Protein AF-L1JIA4-F1 (afdb_monomer_lite)

pLDDT: mean 87.24, std 15.82, range [36.22, 98.5]

Sequence (247 aa):
MNEQKKFRRILQHGKEDEDVPAESPKVKWHAVIDFVCFRRKGIEDILSASGCIKHYVFISSDSVFMACERSKIESYQSKSGLEEDHALPINNKKSKREAKERNYYQYEYGGGKLDCELCLQENSDRFDRYTILRLPDVIGPFDNLGSFMNLQKAILANETIGTRAVPDPTIPEYVNMVAEAVGVGCKQDPELETELVSVDFGPISNEKAKKILQWQPTPLQEAICSTVNWYKDEENVQYTSHLVDSR

Secondary structure (DSSP, 8-state):
--HHHHHHHHHT--S-------PPPS--BS-EEESS--SHHHHHHHHHTGGGBS-EEEEEEGGGGGGB-HHHHHHH--TT-B-GGG-PBP-SHHHHHHHHHH-HHHHHHHHHHHHHHHHHHHTGGGSS-EEEEEE----STT-SS-HHHHHHHHHHTTPEEEEE-SS-TTHHHHHHHHHHHHTS--EEEEEEE-SS-S-SS-PBP-HHHHHHH---PPPHHHHHHHHHHHTTSHHHHHHHHHHHHT-

Organism: Guillardia theta (strain CCMP2712) (NCBI:txid905079)

Radius of gyration: 21.71 Å; chains: 1; bounding box: 48×53×58 Å

Structure (mmCIF, N/CA/C/O backbone):
data_AF-L1JIA4-F1
#
_entry.id   AF-L1JIA4-F1
#
loop_
_atom_site.group_PDB
_atom_site.id
_atom_site.type_symbol
_atom_site.label_atom_id
_atom_site.label_alt_id
_atom_site.label_comp_id
_atom_site.label_asym_id
_atom_site.label_entity_id
_atom_site.label_seq_id
_atom_site.pdbx_PDB_ins_code
_atom_site.Cartn_x
_atom_site.Cartn_y
_atom_site.Cartn_z
_atom_site.occupancy
_atom_site.B_iso_or_equiv
_atom_site.auth_seq_id
_atom_site.auth_comp_id
_atom_site.auth_asym_id
_atom_site.auth_atom_id
_atom_site.pdbx_PDB_model_num
ATOM 1 N N . MET A 1 1 ? -6.171 -33.132 -15.485 1.00 44.91 1 MET A N 1
ATOM 2 C CA . MET A 1 1 ? -4.927 -33.942 -15.567 1.00 44.91 1 MET A CA 1
ATOM 3 C C . MET A 1 1 ? -4.045 -33.653 -16.800 1.00 44.91 1 MET A C 1
ATOM 5 O O . MET A 1 1 ? -2.916 -34.128 -16.829 1.00 44.91 1 MET A O 1
ATOM 9 N N . ASN A 1 2 ? -4.493 -32.868 -17.798 1.00 47.88 2 ASN A N 1
ATOM 10 C CA . ASN A 1 2 ? -3.737 -32.640 -19.048 1.00 47.88 2 ASN A CA 1
ATOM 11 C C . ASN A 1 2 ? -2.956 -31.302 -19.100 1.00 47.88 2 ASN A C 1
ATOM 13 O O . ASN A 1 2 ? -1.960 -31.197 -19.807 1.00 47.88 2 ASN A O 1
ATOM 17 N N . GLU A 1 3 ? -3.339 -30.302 -18.299 1.00 40.09 3 GLU A N 1
ATOM 18 C CA . GLU A 1 3 ? -2.669 -28.985 -18.258 1.00 40.09 3 GLU A CA 1
ATOM 19 C C . GLU A 1 3 ? -1.365 -28.987 -17.438 1.00 40.09 3 GLU A C 1
ATOM 21 O O . GLU A 1 3 ? -0.350 -28.442 -17.868 1.00 40.09 3 GLU A O 1
ATOM 26 N N . GLN A 1 4 ? -1.331 -29.708 -16.312 1.00 40.53 4 GLN A N 1
ATOM 27 C CA . GLN A 1 4 ? -0.131 -29.830 -15.465 1.00 40.53 4 GLN A CA 1
ATOM 28 C C . GLN A 1 4 ? 1.050 -30.517 -16.177 1.00 40.53 4 GLN A C 1
ATOM 30 O O . GLN A 1 4 ? 2.211 -30.212 -15.899 1.00 40.53 4 GLN A O 1
ATOM 35 N N . LYS A 1 5 ? 0.780 -31.411 -17.141 1.00 41.50 5 LYS A N 1
ATOM 36 C CA . LYS A 1 5 ? 1.826 -32.013 -17.989 1.00 41.50 5 LYS A CA 1
ATOM 37 C C . LYS A 1 5 ? 2.406 -31.016 -18.996 1.00 41.50 5 LYS A C 1
ATOM 39 O O . LYS A 1 5 ? 3.580 -31.125 -19.339 1.00 41.50 5 LYS A O 1
ATOM 44 N N . LYS A 1 6 ? 1.615 -30.034 -19.439 1.00 40.94 6 LYS A N 1
ATOM 45 C CA . LYS A 1 6 ? 2.052 -28.990 -20.375 1.00 40.94 6 LYS A CA 1
ATOM 46 C C . LYS A 1 6 ? 2.984 -27.988 -19.685 1.00 40.94 6 LYS A C 1
ATOM 48 O O . LYS A 1 6 ? 4.010 -27.634 -20.254 1.00 40.94 6 LYS A O 1
ATOM 53 N N . PHE A 1 7 ? 2.698 -27.647 -18.425 1.00 38.78 7 PHE A N 1
ATOM 54 C CA . PHE A 1 7 ? 3.545 -26.767 -17.609 1.00 38.78 7 PHE A CA 1
ATOM 55 C C . PHE A 1 7 ? 4.895 -27.406 -17.235 1.00 38.78 7 PHE A C 1
ATOM 57 O O . PHE A 1 7 ? 5.935 -26.760 -17.333 1.00 38.78 7 PHE A O 1
ATOM 64 N N . ARG A 1 8 ? 4.918 -28.710 -16.904 1.00 37.91 8 ARG A N 1
ATOM 65 C CA . ARG A 1 8 ? 6.177 -29.437 -16.632 1.00 37.91 8 ARG A CA 1
ATOM 66 C C . ARG A 1 8 ? 7.119 -29.514 -17.834 1.00 37.91 8 ARG A C 1
ATOM 68 O O . ARG A 1 8 ? 8.326 -29.586 -17.641 1.00 37.91 8 ARG A O 1
ATOM 75 N N . ARG A 1 9 ? 6.590 -29.475 -19.060 1.00 36.22 9 ARG A N 1
ATOM 76 C CA . ARG A 1 9 ? 7.405 -29.577 -20.277 1.00 36.22 9 ARG A CA 1
ATOM 77 C C . ARG A 1 9 ? 8.200 -28.300 -20.570 1.00 36.22 9 ARG A C 1
ATOM 79 O O . ARG A 1 9 ? 9.281 -28.397 -21.131 1.00 36.22 9 ARG A O 1
ATOM 86 N N . ILE A 1 10 ? 7.708 -27.137 -20.134 1.00 47.38 10 ILE A N 1
ATOM 87 C CA . ILE A 1 10 ? 8.397 -25.845 -20.303 1.00 47.38 10 ILE A CA 1
ATOM 88 C C . ILE A 1 10 ? 9.602 -25.733 -19.352 1.00 47.38 10 ILE A C 1
ATOM 90 O O . ILE A 1 10 ? 10.623 -25.168 -19.720 1.00 47.38 10 ILE A O 1
ATOM 94 N N . LEU A 1 11 ? 9.530 -26.345 -18.165 1.00 40.12 11 LEU A N 1
ATOM 95 C CA . LEU A 1 11 ? 10.602 -26.294 -17.160 1.00 40.12 11 LEU A CA 1
ATOM 96 C C . LEU A 1 11 ? 11.692 -27.371 -17.341 1.00 40.12 11 LEU A C 1
ATOM 98 O O . LEU A 1 11 ? 12.714 -27.319 -16.666 1.00 40.12 11 LEU A O 1
ATOM 102 N N . GLN A 1 12 ? 11.496 -28.356 -18.226 1.00 39.31 12 GLN A N 1
ATOM 103 C CA . GLN A 1 12 ? 12.393 -29.516 -18.375 1.00 39.31 12 GLN A CA 1
ATOM 104 C C . GLN A 1 12 ? 13.326 -29.471 -19.600 1.00 39.31 12 GLN A C 1
ATOM 106 O O . GLN A 1 12 ? 14.048 -30.436 -19.823 1.00 39.31 12 GLN A O 1
ATOM 111 N N . HIS A 1 13 ? 13.341 -28.400 -20.400 1.00 43.44 13 HIS A N 1
ATOM 112 C CA . HIS A 1 13 ? 14.248 -28.269 -21.562 1.00 43.44 13 HIS A CA 1
ATOM 113 C C . HIS A 1 13 ? 15.460 -27.355 -21.309 1.00 43.44 13 HIS A C 1
ATOM 115 O O . HIS A 1 13 ? 16.100 -26.886 -22.239 1.00 43.44 13 HIS A O 1
ATOM 121 N N . GLY A 1 14 ? 15.838 -27.152 -20.045 1.00 42.69 14 GLY A N 1
ATOM 122 C CA . GLY A 1 14 ? 17.086 -26.478 -19.666 1.00 42.69 14 GLY A CA 1
ATOM 123 C C . GLY A 1 14 ? 18.334 -27.364 -19.762 1.00 42.69 14 GLY A C 1
ATOM 124 O O . GLY A 1 14 ? 19.164 -27.318 -18.857 1.00 42.69 14 GLY A O 1
ATOM 125 N N . LYS A 1 15 ? 18.456 -28.207 -20.794 1.00 45.88 15 LYS A N 1
ATOM 126 C CA . LYS A 1 15 ? 19.701 -28.924 -21.102 1.00 45.88 15 LYS A CA 1
ATOM 127 C C . LYS A 1 15 ? 19.951 -28.938 -22.607 1.00 45.88 15 LYS A C 1
ATOM 129 O O . LYS A 1 15 ? 19.261 -29.647 -23.325 1.00 45.88 15 LYS A O 1
ATOM 134 N N . GLU A 1 16 ? 20.934 -28.122 -22.985 1.00 52.91 16 GLU A N 1
ATOM 135 C CA . GLU A 1 16 ? 21.922 -28.341 -24.047 1.00 52.91 16 GLU A CA 1
ATOM 136 C C . GLU A 1 16 ? 21.386 -28.894 -25.374 1.00 52.91 16 GLU A C 1
ATOM 138 O O . GLU A 1 16 ? 21.481 -30.084 -25.638 1.00 52.91 16 GLU A O 1
ATOM 143 N N . ASP A 1 17 ? 20.912 -27.987 -26.227 1.00 40.78 17 ASP A N 1
ATOM 144 C CA . ASP A 1 17 ? 21.139 -28.075 -27.671 1.00 40.78 17 ASP A CA 1
ATOM 145 C C . ASP A 1 17 ? 21.643 -26.695 -28.121 1.00 40.78 17 ASP A C 1
ATOM 147 O O . ASP A 1 17 ? 20.886 -25.723 -28.202 1.00 40.78 17 ASP A O 1
ATOM 151 N N . GLU A 1 18 ? 22.959 -26.593 -28.313 1.00 54.81 18 GLU A N 1
ATOM 152 C CA . GLU A 1 18 ? 23.593 -25.471 -29.007 1.00 54.81 18 GLU A CA 1
ATOM 153 C C . GLU A 1 18 ? 23.212 -25.541 -30.503 1.00 54.81 18 GLU A C 1
ATOM 155 O O . GLU A 1 18 ? 23.164 -26.620 -31.091 1.00 54.81 18 GLU A O 1
ATOM 160 N N . ASP A 1 19 ? 22.929 -24.380 -31.103 1.00 52.81 19 ASP A N 1
ATOM 161 C CA . ASP A 1 19 ? 22.687 -24.143 -32.540 1.00 52.81 19 ASP A CA 1
ATOM 162 C C . ASP A 1 19 ? 21.300 -24.436 -33.158 1.00 52.81 19 ASP A C 1
ATOM 164 O O . ASP A 1 19 ? 21.187 -24.759 -34.343 1.00 52.81 19 ASP A O 1
ATOM 168 N N . VAL A 1 20 ? 20.207 -24.154 -32.438 1.00 49.56 20 VAL A N 1
ATOM 169 C CA . VAL A 1 20 ? 18.915 -23.838 -33.089 1.00 49.56 20 VAL A CA 1
ATOM 170 C C . VAL A 1 20 ? 18.635 -22.339 -32.943 1.00 49.56 20 VAL A C 1
ATOM 172 O O . VAL A 1 20 ? 18.514 -21.868 -31.810 1.00 49.56 20 VAL A O 1
ATOM 175 N N . PRO A 1 21 ? 18.502 -21.551 -34.034 1.00 47.41 21 PRO A N 1
ATOM 176 C CA . PRO A 1 21 ? 18.055 -20.169 -33.914 1.00 47.41 21 PRO A CA 1
ATOM 177 C C . PRO A 1 21 ? 16.667 -20.189 -33.277 1.00 47.41 21 PRO A C 1
ATOM 179 O O . PRO A 1 21 ? 15.718 -20.706 -33.865 1.00 47.41 21 PRO A O 1
ATOM 182 N N . ALA A 1 22 ? 16.571 -19.689 -32.044 1.00 56.38 22 ALA A N 1
ATOM 183 C CA . ALA A 1 22 ? 15.331 -19.680 -31.289 1.00 56.38 22 ALA A CA 1
ATOM 184 C C . ALA A 1 22 ? 14.268 -18.932 -32.103 1.00 56.38 22 ALA A C 1
ATOM 186 O O . ALA A 1 22 ? 14.304 -17.703 -32.198 1.00 56.38 22 ALA A O 1
ATOM 187 N N . GLU A 1 23 ? 13.338 -19.671 -32.726 1.00 54.69 23 GLU A N 1
ATOM 188 C CA . GLU A 1 23 ? 12.131 -19.075 -33.290 1.00 54.69 23 GLU A CA 1
ATOM 189 C C . GLU A 1 23 ? 11.524 -18.217 -32.183 1.00 54.69 23 GLU A C 1
ATOM 191 O O . GLU A 1 23 ? 11.223 -18.710 -31.091 1.00 54.69 23 GLU A O 1
ATOM 196 N N . SER A 1 24 ? 11.403 -16.917 -32.453 1.00 55.06 24 SER A N 1
ATOM 197 C CA . SER A 1 24 ? 10.841 -15.957 -31.512 1.00 55.06 24 SER A CA 1
ATOM 198 C C . SER A 1 24 ? 9.520 -16.522 -30.982 1.00 55.06 24 SER A C 1
ATOM 200 O O . SER A 1 24 ? 8.729 -17.023 -31.793 1.00 55.06 24 SER A O 1
ATOM 202 N N . PRO A 1 25 ? 9.253 -16.486 -29.664 1.00 56.34 25 PRO A N 1
ATOM 203 C CA . PRO A 1 25 ? 8.070 -17.124 -29.108 1.00 56.34 25 PRO A CA 1
ATOM 204 C C . PRO A 1 25 ? 6.819 -16.676 -29.865 1.00 56.34 25 PRO A C 1
ATOM 206 O O . PRO A 1 25 ? 6.502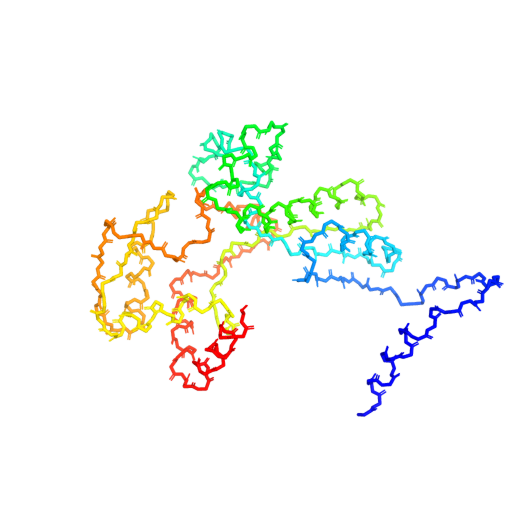 -15.489 -29.931 1.00 56.34 25 PRO A O 1
ATOM 209 N N . LYS A 1 26 ? 6.104 -17.637 -30.467 1.00 61.72 26 LYS A N 1
ATOM 210 C CA . LYS A 1 26 ? 4.909 -17.364 -31.290 1.00 61.72 26 LYS A CA 1
ATOM 211 C C . LYS A 1 26 ? 3.782 -16.700 -30.494 1.00 61.72 26 LYS A C 1
ATOM 213 O O . LYS A 1 26 ? 2.855 -16.150 -31.084 1.00 61.72 26 LYS A O 1
ATOM 218 N N . VAL A 1 27 ? 3.849 -16.746 -29.163 1.00 71.75 27 VAL A N 1
ATOM 219 C CA . VAL A 1 27 ? 2.850 -16.168 -28.267 1.00 71.75 27 VAL A CA 1
ATOM 220 C C . VAL A 1 27 ? 3.378 -14.857 -27.696 1.00 71.75 27 VAL A C 1
ATOM 222 O O . VAL A 1 27 ? 4.263 -14.852 -26.843 1.00 71.75 27 VAL A O 1
ATOM 225 N N . LYS A 1 28 ? 2.792 -13.747 -28.149 1.00 89.38 28 LYS A N 1
ATOM 226 C CA . LYS A 1 28 ? 2.937 -12.439 -27.507 1.00 89.38 28 LYS A CA 1
ATOM 227 C C . LYS A 1 28 ? 1.785 -12.219 -26.529 1.00 89.38 28 LYS A C 1
ATOM 229 O O . LYS A 1 28 ? 0.619 -12.269 -26.923 1.00 89.38 28 LYS A O 1
ATOM 234 N N . TRP A 1 29 ? 2.109 -11.934 -25.276 1.00 94.69 29 TRP A N 1
ATOM 235 C CA . TRP A 1 29 ? 1.160 -11.500 -24.260 1.00 94.69 29 TRP A CA 1
ATOM 236 C C . TRP A 1 29 ? 0.750 -10.049 -24.515 1.00 94.69 29 TRP A C 1
ATOM 238 O O . TRP A 1 29 ? 1.590 -9.178 -24.744 1.00 94.69 29 TRP A O 1
ATOM 248 N N . HIS A 1 30 ? -0.557 -9.781 -24.479 1.00 95.38 30 HIS A N 1
ATOM 249 C CA . HIS A 1 30 ? -1.082 -8.419 -24.610 1.00 95.38 30 HIS A CA 1
ATOM 250 C C . HIS A 1 30 ? -0.789 -7.574 -23.376 1.00 95.38 30 HIS A C 1
ATOM 252 O O . HIS A 1 30 ? -0.434 -6.408 -23.504 1.00 95.38 30 HIS A O 1
ATOM 258 N N . ALA A 1 31 ? -0.915 -8.182 -22.202 1.00 96.44 31 ALA A N 1
ATOM 259 C CA . ALA A 1 31 ? -0.536 -7.581 -20.945 1.00 96.44 31 ALA A CA 1
ATOM 260 C C . ALA A 1 31 ? -0.049 -8.665 -19.979 1.00 96.44 31 ALA A C 1
ATOM 262 O O . ALA A 1 31 ? -0.496 -9.812 -20.056 1.00 96.44 31 ALA A O 1
ATOM 263 N N . VAL A 1 32 ? 0.841 -8.283 -19.071 1.00 97.06 32 VAL A N 1
ATOM 264 C CA . VAL A 1 32 ? 1.250 -9.062 -17.899 1.00 97.06 32 VAL A CA 1
ATOM 265 C C . VAL A 1 32 ? 1.069 -8.161 -16.685 1.00 97.06 32 VAL A C 1
ATOM 267 O O . VAL A 1 32 ? 1.566 -7.039 -16.695 1.00 97.06 32 VAL A O 1
ATOM 270 N N . ILE A 1 33 ? 0.349 -8.637 -15.667 1.00 98.25 33 ILE A N 1
ATOM 271 C CA . ILE A 1 33 ? 0.148 -7.923 -14.401 1.00 98.25 33 ILE A CA 1
ATOM 272 C C . ILE A 1 33 ? 0.890 -8.694 -13.317 1.00 98.25 33 ILE A C 1
ATOM 274 O O . ILE A 1 33 ? 0.577 -9.856 -13.056 1.00 98.25 33 ILE A O 1
ATOM 278 N N . ASP A 1 34 ? 1.894 -8.061 -12.726 1.00 97.62 34 ASP A N 1
ATOM 279 C CA . ASP A 1 34 ? 2.844 -8.716 -11.840 1.00 97.62 34 ASP A CA 1
ATOM 280 C C . ASP A 1 34 ? 2.588 -8.367 -10.374 1.00 97.62 34 ASP A C 1
ATOM 282 O O . ASP A 1 34 ? 2.914 -7.274 -9.910 1.00 97.62 34 ASP A O 1
ATOM 286 N N . PHE A 1 35 ? 2.022 -9.337 -9.655 1.00 96.00 35 PHE A N 1
ATOM 287 C CA . PHE A 1 35 ? 1.797 -9.292 -8.209 1.00 96.00 35 PHE A CA 1
ATOM 288 C C . PHE A 1 35 ? 2.909 -9.978 -7.399 1.00 96.00 35 PHE A C 1
ATOM 290 O O . PHE A 1 35 ? 2.891 -9.920 -6.172 1.00 96.00 35 PHE A O 1
ATOM 297 N N . VAL A 1 36 ? 3.852 -10.663 -8.055 1.00 95.38 36 VAL A N 1
ATOM 298 C CA . VAL A 1 36 ? 4.786 -11.600 -7.407 1.00 95.38 36 VAL A CA 1
ATOM 299 C C . VAL A 1 36 ? 6.232 -11.113 -7.405 1.00 95.38 36 VAL A C 1
ATOM 301 O O . VAL A 1 36 ? 7.073 -11.693 -6.721 1.00 95.38 36 VAL A O 1
ATOM 304 N N . CYS A 1 37 ? 6.550 -10.052 -8.145 1.00 95.69 37 CYS A N 1
ATOM 305 C CA . CYS A 1 37 ? 7.879 -9.463 -8.135 1.00 95.69 37 CYS A CA 1
ATOM 306 C C . CYS A 1 37 ? 8.071 -8.515 -6.938 1.00 95.69 37 CYS A C 1
ATOM 308 O O . CYS A 1 37 ? 7.322 -7.554 -6.737 1.00 95.69 37 CYS A O 1
ATOM 310 N N . PHE A 1 38 ? 9.117 -8.771 -6.147 1.00 95.69 38 PHE A N 1
ATOM 311 C CA . PHE A 1 38 ? 9.463 -7.998 -4.944 1.00 95.69 38 PHE A CA 1
ATOM 312 C C . PHE A 1 38 ? 10.908 -7.486 -4.929 1.00 95.69 38 PHE A C 1
ATOM 314 O O . PHE A 1 38 ? 11.291 -6.763 -4.013 1.00 95.69 38 PHE A O 1
ATOM 321 N N . ARG A 1 39 ? 11.739 -7.893 -5.894 1.00 97.50 39 ARG A N 1
ATOM 322 C CA . ARG A 1 39 ? 13.169 -7.561 -5.952 1.00 97.50 39 ARG A CA 1
ATOM 323 C C . ARG A 1 39 ? 13.597 -7.350 -7.400 1.00 97.50 39 ARG A C 1
ATOM 325 O O . ARG A 1 39 ? 13.090 -8.029 -8.290 1.00 97.50 39 ARG A O 1
ATOM 332 N N . ARG A 1 40 ? 14.602 -6.492 -7.605 1.00 97.44 40 ARG A N 1
ATOM 333 C CA . ARG A 1 40 ? 15.184 -6.156 -8.918 1.00 97.44 40 ARG A CA 1
ATOM 334 C C . ARG A 1 40 ? 15.426 -7.369 -9.817 1.00 97.44 40 ARG A C 1
ATOM 336 O O . ARG A 1 40 ? 15.092 -7.327 -10.994 1.00 97.44 40 ARG A O 1
ATOM 343 N N . LYS A 1 41 ? 15.942 -8.462 -9.251 1.00 96.75 41 LYS A N 1
ATOM 344 C CA . LYS A 1 41 ? 16.221 -9.689 -10.003 1.00 96.75 41 LYS A CA 1
ATOM 345 C C . LYS A 1 41 ? 14.985 -10.248 -10.726 1.00 96.75 41 LYS A C 1
ATOM 347 O O . LYS A 1 41 ? 15.111 -10.734 -11.842 1.00 96.75 41 LYS A O 1
ATOM 352 N N . GLY A 1 42 ? 13.795 -10.120 -10.133 1.00 96.56 42 GLY A N 1
ATOM 353 C CA . GLY A 1 42 ? 12.544 -10.518 -10.780 1.00 96.56 42 GLY A CA 1
ATOM 354 C C . GLY A 1 42 ? 12.242 -9.679 -12.022 1.00 96.56 42 GLY A C 1
ATOM 355 O O . GLY A 1 42 ? 11.905 -10.235 -13.062 1.00 96.56 42 GLY A O 1
ATOM 356 N N . ILE A 1 43 ? 12.458 -8.360 -11.962 1.00 97.44 43 ILE A N 1
ATOM 357 C CA . ILE A 1 43 ? 12.337 -7.486 -13.139 1.00 97.44 43 ILE A CA 1
ATOM 358 C C . ILE A 1 43 ? 13.357 -7.868 -14.211 1.00 97.44 43 ILE A C 1
ATOM 360 O O . ILE A 1 43 ? 12.999 -7.955 -15.381 1.00 97.44 43 ILE A O 1
ATOM 364 N N . GLU A 1 44 ? 14.606 -8.144 -13.835 1.00 96.81 44 GLU A N 1
ATOM 365 C CA . GLU A 1 44 ? 15.647 -8.595 -14.771 1.00 96.81 44 GLU A CA 1
ATOM 366 C C . GLU A 1 44 ? 15.260 -9.897 -15.488 1.00 96.81 44 GLU A C 1
ATOM 368 O O . GLU A 1 44 ? 15.491 -10.039 -16.692 1.00 96.81 44 GLU A O 1
ATOM 373 N N . ASP A 1 45 ? 14.607 -10.822 -14.786 1.00 95.25 45 ASP A N 1
ATOM 374 C CA . ASP A 1 45 ? 14.095 -12.051 -15.386 1.00 95.25 45 ASP A CA 1
ATOM 375 C C . ASP A 1 45 ? 12.930 -11.754 -16.352 1.00 95.25 45 ASP A C 1
ATOM 377 O O . ASP A 1 45 ? 12.904 -12.292 -17.461 1.00 95.25 45 ASP A O 1
ATOM 381 N N . ILE A 1 46 ? 12.019 -10.831 -16.019 1.00 95.31 46 ILE A N 1
ATOM 382 C CA . ILE A 1 46 ? 10.957 -10.382 -16.942 1.00 95.31 46 ILE A CA 1
ATOM 383 C C . ILE A 1 46 ? 11.534 -9.649 -18.163 1.00 95.31 46 ILE A C 1
ATOM 385 O O . ILE A 1 46 ? 11.043 -9.831 -19.280 1.00 95.31 46 ILE A O 1
ATOM 389 N N . LEU A 1 47 ? 12.603 -8.865 -17.999 1.00 95.00 47 LEU A N 1
ATOM 390 C CA . LEU A 1 47 ? 13.282 -8.166 -19.095 1.00 95.00 47 LEU A CA 1
ATOM 391 C C . LEU A 1 47 ? 13.825 -9.142 -20.147 1.00 95.00 47 LEU A C 1
ATOM 393 O O . LEU A 1 47 ? 13.817 -8.817 -21.339 1.00 95.00 47 LEU A O 1
ATOM 397 N N . SER A 1 48 ? 14.221 -10.355 -19.749 1.00 93.00 48 SER A N 1
ATOM 398 C CA . SER A 1 48 ? 14.611 -11.413 -20.692 1.00 93.00 48 SER A CA 1
ATOM 399 C C . SER A 1 48 ? 13.454 -11.871 -21.597 1.00 93.00 48 SER A C 1
ATOM 401 O O . SER A 1 48 ? 13.679 -12.271 -22.738 1.00 93.00 48 SER A O 1
ATOM 403 N N . ALA A 1 49 ? 12.209 -11.725 -21.131 1.00 91.44 49 ALA A N 1
ATOM 404 C CA . ALA A 1 49 ? 10.982 -12.062 -21.851 1.00 91.44 49 ALA A CA 1
ATOM 405 C C . ALA A 1 49 ? 10.277 -10.843 -22.484 1.00 91.44 49 ALA A C 1
ATOM 407 O O . ALA A 1 49 ? 9.211 -10.995 -23.086 1.00 91.44 49 ALA A O 1
ATOM 408 N N . SER A 1 50 ? 10.862 -9.643 -22.385 1.00 93.12 50 SER A N 1
ATOM 409 C CA . SER A 1 50 ? 10.248 -8.372 -22.812 1.00 93.12 50 SER A CA 1
ATOM 410 C C . SER A 1 50 ? 9.754 -8.363 -24.265 1.00 93.12 50 SER A C 1
ATOM 412 O O . SER A 1 50 ? 8.656 -7.883 -24.533 1.00 93.12 50 SER A O 1
ATOM 414 N N . GLY A 1 51 ? 10.465 -9.016 -25.194 1.00 92.19 51 GLY A N 1
ATOM 415 C CA . GLY A 1 51 ? 10.046 -9.140 -26.602 1.00 92.19 51 GLY A CA 1
ATOM 416 C C . GLY A 1 51 ? 8.720 -9.891 -26.828 1.00 92.19 51 GLY A C 1
ATOM 417 O O . GLY A 1 51 ? 8.162 -9.863 -27.931 1.00 92.19 51 GLY A O 1
ATOM 418 N N . CYS A 1 52 ? 8.200 -10.553 -25.791 1.00 93.44 52 CYS A N 1
ATOM 419 C CA . CYS A 1 52 ? 6.939 -11.290 -25.806 1.00 93.44 52 CYS A CA 1
ATOM 420 C C . CYS A 1 52 ? 5.814 -10.581 -25.040 1.00 93.44 52 CYS A C 1
ATOM 422 O O . CYS A 1 52 ? 4.729 -11.148 -24.933 1.00 93.44 52 CYS A O 1
ATOM 424 N N . ILE A 1 53 ? 6.037 -9.378 -24.502 1.00 94.75 53 ILE A N 1
ATOM 425 C CA . ILE A 1 53 ? 5.084 -8.667 -23.642 1.00 94.75 53 ILE A CA 1
ATOM 426 C C . ILE A 1 53 ? 4.815 -7.282 -24.237 1.00 94.75 53 ILE A C 1
ATOM 428 O O . ILE A 1 53 ? 5.703 -6.440 -24.279 1.00 94.75 53 ILE A O 1
ATOM 432 N N . LYS A 1 54 ? 3.575 -7.023 -24.670 1.00 93.81 54 LYS A N 1
ATOM 433 C CA . LYS A 1 54 ? 3.186 -5.700 -25.197 1.00 93.81 54 LYS A CA 1
ATOM 434 C C . LYS A 1 54 ? 2.999 -4.652 -24.096 1.00 93.81 54 LYS A C 1
ATOM 436 O O . LYS A 1 54 ? 3.269 -3.477 -24.308 1.00 93.81 54 LYS A O 1
ATOM 441 N N . HIS A 1 55 ? 2.498 -5.051 -22.928 1.00 96.56 55 HIS A N 1
ATOM 442 C CA . HIS A 1 55 ? 2.294 -4.145 -21.798 1.00 96.56 55 HIS A CA 1
ATOM 443 C C . HIS A 1 55 ? 2.622 -4.852 -20.487 1.00 96.56 55 HIS A C 1
ATOM 445 O O . HIS A 1 55 ? 1.972 -5.828 -20.124 1.00 96.56 55 HIS A O 1
ATOM 451 N N . TYR A 1 56 ? 3.627 -4.368 -19.769 1.00 97.81 56 TYR A N 1
ATOM 452 C CA . TYR A 1 56 ? 3.953 -4.871 -18.439 1.00 97.81 56 TYR A CA 1
ATOM 453 C C . TYR A 1 56 ? 3.408 -3.938 -17.349 1.00 97.81 56 TYR A C 1
ATOM 455 O O . TYR A 1 56 ? 3.706 -2.746 -17.333 1.00 97.81 56 TYR A O 1
ATOM 463 N N . VAL A 1 57 ? 2.589 -4.461 -16.442 1.00 98.38 57 VAL A N 1
ATOM 464 C CA . VAL A 1 57 ? 2.039 -3.726 -15.300 1.00 98.38 57 VAL A CA 1
ATOM 465 C C . VAL A 1 57 ? 2.671 -4.280 -14.032 1.00 98.38 57 VAL A C 1
ATOM 467 O O . VAL A 1 57 ? 2.396 -5.411 -13.640 1.00 98.38 57 VAL A O 1
ATOM 470 N N . PHE A 1 58 ? 3.508 -3.477 -13.390 1.00 98.50 58 PHE A N 1
ATOM 471 C CA . PHE A 1 58 ? 4.133 -3.814 -12.122 1.00 98.50 58 PHE A CA 1
ATOM 472 C C . PHE A 1 58 ? 3.288 -3.295 -10.961 1.00 98.50 58 PHE A C 1
ATOM 474 O O . PHE A 1 58 ? 3.023 -2.090 -10.865 1.00 98.50 58 PHE A O 1
ATOM 481 N N . ILE A 1 59 ? 2.880 -4.202 -10.072 1.00 98.19 59 ILE A N 1
ATOM 482 C CA . ILE A 1 59 ? 2.199 -3.844 -8.830 1.00 98.19 59 ILE A CA 1
ATOM 483 C C . ILE A 1 59 ? 3.258 -3.541 -7.768 1.00 98.19 59 ILE A C 1
ATOM 485 O O . ILE A 1 59 ? 3.901 -4.431 -7.1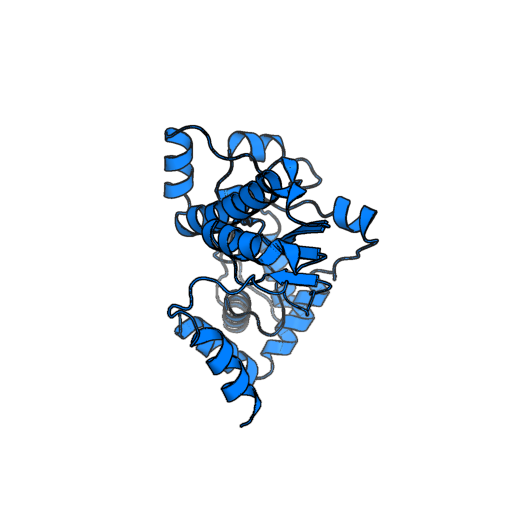98 1.00 98.19 59 ILE A O 1
ATOM 489 N N . SER A 1 60 ? 3.448 -2.249 -7.534 1.00 97.88 60 SER A N 1
ATOM 490 C CA . SER A 1 60 ? 4.272 -1.695 -6.468 1.00 97.88 60 SER A CA 1
ATOM 491 C C . SER A 1 60 ? 3.421 -1.412 -5.222 1.00 97.88 60 SER A C 1
ATOM 493 O O . SER A 1 60 ? 2.280 -1.857 -5.113 1.00 97.88 60 SER A O 1
ATOM 495 N N . SER A 1 61 ? 3.980 -0.693 -4.258 1.00 96.00 61 SER A N 1
ATOM 496 C CA . SER A 1 61 ? 3.348 -0.362 -2.982 1.00 96.00 61 SER A CA 1
ATOM 497 C C . SER A 1 61 ? 3.770 1.036 -2.544 1.00 96.00 61 SER A C 1
ATOM 499 O O . SER A 1 61 ? 4.830 1.521 -2.935 1.00 96.00 61 SER A O 1
ATOM 501 N N . ASP A 1 62 ? 2.949 1.700 -1.743 1.00 94.12 62 ASP A N 1
ATOM 502 C CA . ASP A 1 62 ? 3.332 2.919 -1.033 1.00 94.12 62 ASP A CA 1
ATOM 503 C C . ASP A 1 62 ? 4.528 2.716 -0.084 1.00 94.12 62 ASP A C 1
ATOM 505 O O . ASP A 1 62 ? 5.317 3.644 0.090 1.00 94.12 62 ASP A O 1
ATOM 509 N N . SER A 1 63 ? 4.784 1.503 0.418 1.00 95.06 63 SER A N 1
ATOM 510 C CA . SER A 1 63 ? 5.976 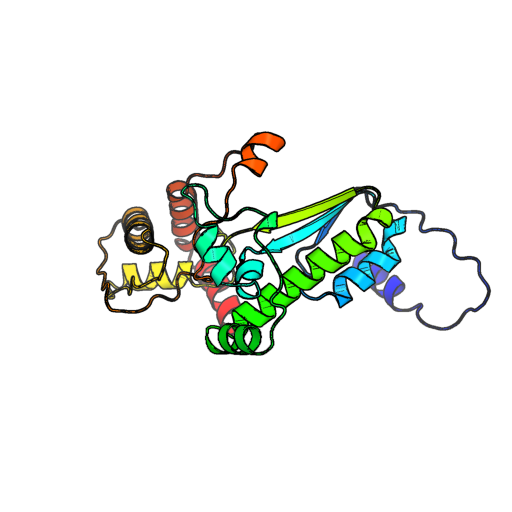1.178 1.214 1.00 95.06 63 SER A CA 1
ATOM 511 C C . SER A 1 63 ? 7.300 1.594 0.563 1.00 95.06 63 SER A C 1
ATOM 513 O O . SER A 1 63 ? 8.291 1.736 1.274 1.00 95.06 63 SER A O 1
ATOM 515 N N . VAL A 1 64 ? 7.367 1.847 -0.754 1.00 96.25 64 VAL A N 1
ATOM 516 C CA . VAL A 1 64 ? 8.572 2.405 -1.404 1.00 96.25 64 VAL A CA 1
ATOM 517 C C . VAL A 1 64 ? 9.083 3.680 -0.727 1.00 96.25 64 VAL A C 1
ATOM 519 O O . VAL A 1 64 ? 10.295 3.895 -0.653 1.00 96.25 64 VAL A O 1
ATOM 522 N N . PHE A 1 65 ? 8.192 4.497 -0.157 1.00 94.62 65 PHE A N 1
ATOM 523 C CA . PHE A 1 65 ? 8.574 5.709 0.565 1.00 94.62 65 PHE A CA 1
ATOM 524 C C . PHE A 1 65 ? 9.302 5.402 1.892 1.00 94.62 65 PHE A C 1
ATOM 526 O O . PHE A 1 65 ? 10.089 6.226 2.358 1.00 94.62 65 PHE A O 1
ATOM 533 N N . MET A 1 66 ? 9.171 4.193 2.458 1.00 93.81 66 MET A N 1
ATOM 534 C CA . MET A 1 66 ? 9.923 3.757 3.653 1.00 93.81 66 MET A CA 1
ATOM 535 C C . MET A 1 66 ? 11.428 3.640 3.404 1.00 93.81 66 MET A C 1
ATOM 537 O O . MET A 1 66 ? 12.213 3.714 4.354 1.00 93.81 66 MET A O 1
ATOM 541 N N . ALA A 1 67 ? 11.822 3.478 2.139 1.00 94.75 67 ALA A N 1
ATOM 542 C CA . ALA A 1 67 ? 13.206 3.393 1.686 1.00 94.75 67 ALA A CA 1
ATOM 543 C C . ALA A 1 67 ? 13.713 4.691 1.022 1.00 94.75 67 ALA A C 1
ATOM 545 O O . ALA A 1 67 ? 14.794 4.696 0.424 1.00 94.75 67 ALA A O 1
ATOM 546 N N . CYS A 1 68 ? 12.955 5.787 1.131 1.00 94.00 68 CYS A N 1
ATOM 547 C CA . CYS A 1 68 ? 13.268 7.083 0.530 1.00 94.00 68 CYS A CA 1
ATOM 548 C C . CYS A 1 68 ? 13.779 8.113 1.558 1.00 94.00 68 CYS A C 1
ATOM 550 O O . CYS A 1 68 ? 13.672 7.924 2.771 1.00 94.00 68 CYS A O 1
ATOM 552 N N . GLU A 1 69 ? 14.365 9.215 1.077 1.00 90.25 69 GLU A N 1
ATOM 553 C CA . GLU A 1 69 ? 14.867 10.302 1.937 1.00 90.25 69 GLU A CA 1
ATOM 554 C C . GLU A 1 69 ? 13.722 10.984 2.712 1.00 90.25 69 GLU A C 1
ATOM 556 O O . GLU A 1 69 ? 12.975 11.801 2.166 1.00 90.25 69 GLU A O 1
ATOM 561 N N . ARG A 1 70 ? 13.612 10.680 4.013 1.00 86.12 70 ARG A N 1
ATOM 562 C CA . ARG A 1 70 ? 12.497 11.123 4.869 1.00 86.12 70 ARG A CA 1
ATOM 563 C C . ARG A 1 70 ? 12.340 12.639 4.946 1.00 86.12 70 ARG A C 1
ATOM 565 O O . ARG A 1 70 ? 11.228 13.134 4.827 1.00 86.12 70 ARG A O 1
ATOM 572 N N . SER A 1 71 ? 13.441 13.377 5.073 1.00 84.25 71 SER A N 1
ATOM 573 C CA . SER A 1 71 ? 13.400 14.846 5.135 1.00 84.25 71 SER A CA 1
ATOM 574 C C . SER A 1 71 ? 12.778 15.473 3.885 1.00 84.25 71 SER A C 1
ATOM 576 O O . SER A 1 71 ? 12.159 16.533 3.962 1.00 84.25 71 SER A O 1
ATOM 578 N N . LYS A 1 72 ? 12.909 14.810 2.730 1.00 82.50 72 LYS A N 1
ATOM 579 C CA . LYS A 1 72 ? 12.247 15.232 1.497 1.00 82.50 72 LYS A CA 1
ATOM 580 C C . LYS A 1 72 ? 10.771 14.861 1.516 1.00 82.50 72 LYS A C 1
ATOM 582 O O . LYS A 1 72 ? 9.946 15.716 1.225 1.00 82.50 72 LYS A O 1
ATOM 587 N N . ILE A 1 73 ? 10.436 13.635 1.912 1.00 85.62 73 ILE A N 1
ATOM 588 C CA . ILE A 1 73 ? 9.039 13.194 2.047 1.00 85.62 73 ILE A CA 1
ATOM 589 C C . ILE A 1 73 ? 8.241 14.141 2.951 1.00 85.62 73 ILE A C 1
ATOM 591 O O . ILE A 1 73 ? 7.179 14.610 2.554 1.00 85.62 73 ILE A O 1
ATOM 595 N N . GLU A 1 74 ? 8.781 14.492 4.117 1.00 83.12 74 GLU A N 1
ATOM 596 C CA . GLU A 1 74 ? 8.150 15.428 5.057 1.00 83.12 74 GLU A CA 1
ATOM 597 C C . GLU A 1 74 ? 7.980 16.825 4.446 1.00 83.12 74 GLU A C 1
ATOM 599 O O . GLU A 1 74 ? 6.962 17.477 4.660 1.00 83.12 74 GLU A O 1
ATOM 604 N N . SER A 1 75 ? 8.929 17.272 3.616 1.00 80.50 75 SER A N 1
ATOM 605 C CA . SER A 1 75 ? 8.796 18.540 2.886 1.00 80.50 75 SER A CA 1
ATOM 606 C C . SER A 1 75 ? 7.718 18.513 1.794 1.00 80.50 75 SER A C 1
ATOM 608 O O . SER A 1 75 ? 7.207 19.565 1.413 1.00 80.50 75 SER A O 1
ATOM 610 N N . TYR A 1 76 ? 7.367 17.321 1.303 1.00 77.50 76 TYR A N 1
ATOM 611 C CA . TYR A 1 76 ? 6.382 17.104 0.245 1.00 77.50 76 TYR A CA 1
ATOM 612 C C . TYR A 1 76 ? 4.996 16.711 0.749 1.00 77.50 76 TYR A C 1
ATOM 614 O O . TYR A 1 76 ? 4.071 16.638 -0.063 1.00 77.50 76 TYR A O 1
ATOM 622 N N . GLN A 1 77 ? 4.824 16.482 2.056 1.00 68.81 77 GLN A N 1
ATOM 623 C CA . GLN A 1 77 ? 3.514 16.314 2.687 1.00 68.81 77 GLN A CA 1
ATOM 624 C C . GLN A 1 77 ? 2.734 17.636 2.631 1.00 68.81 77 GLN A C 1
ATOM 626 O O . GLN A 1 77 ? 2.542 18.356 3.607 1.00 68.81 77 GLN A O 1
ATOM 631 N N . SER A 1 78 ? 2.296 17.978 1.426 1.00 63.78 78 SER A N 1
ATOM 632 C CA . SER A 1 78 ? 1.263 18.959 1.172 1.00 63.78 78 SER A CA 1
ATOM 633 C C . SER A 1 78 ? -0.105 18.322 1.434 1.00 63.78 78 SER A C 1
ATOM 635 O O . SER A 1 78 ? -0.231 17.109 1.611 1.00 63.78 78 SER A O 1
ATOM 637 N N . LYS A 1 79 ? -1.166 19.134 1.425 1.00 62.25 79 LYS A N 1
ATOM 638 C CA . LYS A 1 79 ? -2.542 18.653 1.641 1.00 62.25 79 LYS A CA 1
ATOM 639 C C . LYS A 1 79 ? -2.994 17.553 0.660 1.00 62.25 79 LYS A C 1
ATOM 641 O O . LYS A 1 79 ? -4.006 16.921 0.936 1.00 62.25 79 LYS A O 1
ATOM 646 N N . SER A 1 80 ? -2.308 17.342 -0.468 1.00 74.00 80 SER A N 1
ATOM 647 C CA . SER A 1 80 ? -2.699 16.380 -1.510 1.00 74.00 80 SER A CA 1
ATOM 648 C C . SER A 1 80 ? -2.041 14.998 -1.406 1.00 74.00 80 SER A C 1
ATOM 650 O O . SER A 1 80 ? -2.348 14.143 -2.231 1.00 74.00 80 SER A O 1
ATOM 652 N N . GLY A 1 81 ? -1.187 14.750 -0.406 1.00 86.50 81 GLY A N 1
ATOM 653 C CA . GLY A 1 81 ? -0.490 13.467 -0.238 1.00 86.50 81 GLY A CA 1
ATOM 654 C C . GLY A 1 81 ? 0.755 13.312 -1.121 1.00 86.50 81 GLY A C 1
ATOM 655 O O . GLY A 1 81 ? 1.154 14.238 -1.830 1.00 86.50 81 GLY A O 1
ATOM 656 N N . LEU A 1 82 ? 1.403 12.145 -1.053 1.00 90.88 82 LEU A N 1
ATOM 657 C CA . LEU A 1 82 ? 2.653 11.867 -1.772 1.00 90.88 82 LEU A CA 1
ATOM 658 C 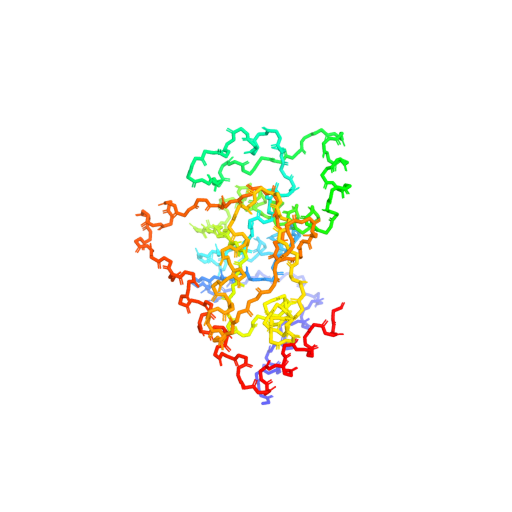C . LEU A 1 82 ? 2.426 11.475 -3.237 1.00 90.88 82 LEU A C 1
ATOM 660 O O . LEU A 1 82 ? 1.658 10.563 -3.533 1.00 90.88 82 LEU A O 1
ATOM 664 N N . GLU A 1 83 ? 3.138 12.135 -4.147 1.00 93.06 83 GLU A N 1
ATOM 665 C CA . GLU A 1 83 ? 3.141 11.863 -5.586 1.00 93.06 83 GLU A CA 1
ATOM 666 C C . GLU A 1 83 ? 4.272 10.903 -5.983 1.00 93.06 83 GLU A C 1
ATOM 668 O O . GLU A 1 83 ? 5.147 10.564 -5.178 1.00 93.06 83 GLU A O 1
ATOM 673 N N . GLU A 1 84 ? 4.257 10.407 -7.226 1.00 93.12 84 GLU A N 1
ATOM 674 C CA . GLU A 1 84 ? 5.182 9.338 -7.597 1.00 93.12 84 GLU A CA 1
ATOM 675 C C . GLU A 1 84 ? 6.654 9.772 -7.641 1.00 93.12 84 GLU A C 1
ATOM 677 O O . GLU A 1 84 ? 7.540 8.973 -7.319 1.00 93.12 84 GLU A O 1
ATOM 682 N N . ASP A 1 85 ? 6.911 11.029 -7.999 1.00 92.25 85 ASP A N 1
ATOM 683 C CA . ASP A 1 85 ? 8.239 11.641 -8.108 1.00 92.25 85 ASP A CA 1
ATOM 684 C C . ASP A 1 85 ? 8.878 11.976 -6.749 1.00 92.25 85 ASP A C 1
ATOM 686 O O . ASP A 1 85 ? 10.090 12.183 -6.668 1.00 92.25 85 ASP A O 1
ATOM 690 N N . HIS A 1 86 ? 8.104 11.936 -5.662 1.00 92.56 86 HIS A N 1
ATOM 691 C CA . HIS A 1 86 ? 8.621 12.093 -4.303 1.00 92.56 86 HIS A CA 1
ATOM 692 C C . HIS A 1 86 ? 9.414 10.864 -3.814 1.00 92.56 86 HIS A C 1
ATOM 694 O O . HIS A 1 86 ? 10.124 10.952 -2.808 1.00 92.56 86 HIS A O 1
ATOM 700 N N . ALA A 1 87 ? 9.323 9.714 -4.497 1.00 93.44 87 ALA A N 1
ATOM 701 C CA . ALA A 1 87 ? 10.034 8.489 -4.120 1.00 93.44 87 ALA A CA 1
ATOM 702 C C . ALA A 1 87 ? 11.509 8.545 -4.543 1.00 93.44 87 ALA A C 1
ATOM 704 O O . ALA A 1 87 ? 11.918 8.003 -5.571 1.00 93.44 87 ALA A O 1
ATOM 705 N N . LEU A 1 88 ? 12.311 9.238 -3.737 1.00 92.12 88 LEU A N 1
ATOM 706 C CA . LEU A 1 88 ? 13.730 9.458 -3.985 1.00 92.12 88 LEU A CA 1
ATOM 707 C C . LEU A 1 88 ? 14.592 8.537 -3.106 1.00 92.12 88 LEU A C 1
ATOM 709 O O . LEU A 1 88 ? 14.531 8.663 -1.878 1.00 92.12 88 LEU A O 1
ATOM 713 N N . PRO A 1 89 ? 15.442 7.671 -3.696 1.00 93.69 89 PRO A N 1
ATOM 714 C CA . PRO A 1 89 ? 16.286 6.751 -2.941 1.00 93.69 89 PRO A CA 1
ATOM 715 C C . PRO A 1 89 ? 17.206 7.456 -1.945 1.00 93.69 89 PRO A C 1
ATOM 717 O O . PRO A 1 89 ? 17.750 8.531 -2.217 1.00 93.69 89 PRO A O 1
ATOM 720 N N . ILE A 1 90 ? 17.441 6.803 -0.806 1.00 93.69 90 ILE A N 1
ATOM 721 C CA . ILE A 1 90 ? 18.410 7.278 0.181 1.00 93.69 90 ILE A CA 1
ATOM 722 C C . ILE A 1 90 ? 19.832 7.102 -0.353 1.00 93.69 90 ILE A C 1
ATOM 724 O O . ILE A 1 90 ? 20.272 5.983 -0.635 1.00 93.69 90 ILE A O 1
ATOM 728 N N . ASN A 1 91 ? 20.601 8.189 -0.396 1.00 90.94 91 ASN A N 1
ATOM 729 C CA . ASN A 1 91 ? 21.949 8.184 -0.978 1.00 90.94 91 ASN A CA 1
ATOM 730 C C . ASN A 1 91 ? 23.075 8.205 0.061 1.00 90.94 91 ASN A C 1
ATOM 732 O O . ASN A 1 91 ? 24.236 7.976 -0.277 1.00 90.94 91 ASN A O 1
ATOM 736 N N . ASN A 1 92 ? 22.757 8.428 1.336 1.00 93.38 92 ASN A N 1
ATOM 737 C CA . ASN A 1 92 ? 23.755 8.540 2.395 1.00 93.38 92 ASN A CA 1
ATOM 738 C C . ASN A 1 92 ? 23.644 7.399 3.428 1.00 93.38 92 ASN A C 1
ATOM 740 O O . ASN A 1 92 ? 22.559 6.921 3.752 1.00 93.38 92 ASN A O 1
ATOM 744 N N . LYS A 1 93 ? 24.787 6.939 3.961 1.00 94.38 93 LYS A N 1
ATOM 745 C CA . LYS A 1 93 ? 24.836 5.777 4.874 1.00 94.38 93 LYS A CA 1
ATOM 746 C C . LYS A 1 93 ? 24.084 6.007 6.188 1.00 94.38 93 LYS A C 1
ATOM 748 O O . LYS A 1 93 ? 23.533 5.054 6.731 1.00 94.38 93 LYS A O 1
ATOM 753 N N . LYS A 1 94 ? 24.083 7.244 6.695 1.00 94.44 94 LYS A N 1
ATOM 754 C CA . LYS A 1 94 ? 23.444 7.601 7.965 1.00 94.44 94 LYS A CA 1
ATOM 755 C C . LYS A 1 94 ? 21.927 7.428 7.863 1.00 94.44 94 LYS A C 1
ATOM 757 O O . LYS A 1 94 ? 21.375 6.636 8.617 1.00 94.44 94 LYS A O 1
ATOM 762 N N . SER A 1 95 ? 21.293 8.045 6.870 1.00 92.81 95 SER A N 1
ATOM 763 C CA . SER A 1 95 ? 19.847 7.935 6.656 1.00 92.81 95 SER A CA 1
ATOM 764 C C . SER A 1 95 ? 19.411 6.516 6.291 1.00 92.81 95 SER A C 1
ATOM 766 O O . SER A 1 95 ? 18.340 6.091 6.706 1.00 92.81 95 SER A O 1
ATOM 768 N N . LYS A 1 96 ? 20.251 5.723 5.599 1.00 94.44 96 LYS A N 1
ATOM 769 C CA . LYS A 1 96 ? 19.950 4.293 5.374 1.00 94.44 96 LYS A CA 1
ATOM 770 C C . LYS A 1 96 ? 19.871 3.523 6.688 1.00 94.44 96 LYS A C 1
ATOM 772 O O . LYS A 1 96 ? 19.000 2.674 6.842 1.00 94.44 96 LYS A O 1
ATOM 777 N N . ARG A 1 97 ? 20.792 3.795 7.618 1.00 94.62 97 ARG A N 1
ATOM 778 C CA . ARG A 1 97 ? 20.787 3.164 8.940 1.00 94.62 97 ARG A CA 1
ATOM 779 C C . ARG A 1 97 ? 19.554 3.587 9.737 1.00 94.62 97 ARG A C 1
ATOM 781 O O . ARG A 1 97 ? 18.856 2.716 10.233 1.00 94.62 97 ARG A O 1
ATOM 788 N N . GLU A 1 98 ? 19.254 4.882 9.776 1.00 93.19 98 GLU A N 1
ATOM 789 C CA . GLU A 1 98 ? 18.078 5.423 10.474 1.00 93.19 98 GLU A CA 1
ATOM 790 C C . GLU A 1 98 ? 16.768 4.821 9.936 1.00 93.19 98 GLU A C 1
ATOM 792 O O . GLU A 1 98 ? 15.917 4.387 10.708 1.00 93.19 98 GLU A O 1
ATOM 797 N N . ALA A 1 99 ? 16.623 4.713 8.611 1.00 92.25 99 ALA A N 1
ATOM 798 C CA . ALA A 1 99 ? 15.438 4.117 7.999 1.00 92.25 99 ALA A CA 1
ATOM 799 C C . ALA A 1 99 ? 15.283 2.622 8.342 1.00 92.25 99 ALA A C 1
ATOM 801 O O . ALA A 1 99 ? 14.171 2.180 8.631 1.00 92.25 99 ALA A O 1
ATOM 802 N N . LYS A 1 100 ? 16.391 1.863 8.368 1.00 94.44 100 LYS A N 1
ATOM 803 C CA . LYS A 1 100 ? 16.413 0.451 8.789 1.00 94.44 100 LYS A CA 1
ATOM 804 C C . LYS A 1 100 ? 16.070 0.262 10.264 1.00 94.44 100 LYS A C 1
ATOM 806 O O . LYS A 1 100 ? 15.332 -0.660 10.588 1.00 94.44 100 LYS A O 1
ATOM 811 N N . GLU A 1 101 ? 16.623 1.098 11.140 1.00 93.56 101 GLU A N 1
ATOM 812 C CA . GLU A 1 101 ? 16.397 1.030 12.591 1.00 93.56 101 GLU A CA 1
ATOM 813 C C . GLU A 1 101 ? 14.942 1.347 12.955 1.00 93.56 101 GLU A C 1
ATOM 815 O O . GLU A 1 101 ? 14.403 0.758 13.886 1.00 93.56 101 GLU A O 1
ATOM 820 N N . ARG A 1 102 ? 14.292 2.228 12.191 1.00 88.62 102 ARG A N 1
ATOM 821 C CA . ARG A 1 102 ? 12.888 2.599 12.382 1.00 88.62 102 ARG A CA 1
ATOM 822 C C . ARG A 1 102 ? 11.919 1.457 12.070 1.00 88.62 102 ARG A C 1
ATOM 824 O O . ARG A 1 102 ? 11.025 1.188 12.860 1.00 88.62 102 ARG A O 1
ATOM 831 N N . ASN A 1 103 ? 12.057 0.827 10.903 1.00 90.44 103 ASN A N 1
ATOM 832 C CA . ASN A 1 103 ? 11.240 -0.324 10.518 1.00 90.44 103 ASN A CA 1
ATOM 833 C C . ASN A 1 103 ? 11.974 -1.153 9.456 1.00 90.44 103 ASN A C 1
ATOM 835 O O . ASN A 1 103 ? 11.891 -0.875 8.257 1.00 90.44 103 ASN A O 1
ATOM 839 N N . TYR A 1 104 ? 12.710 -2.171 9.904 1.00 93.88 104 TYR A N 1
ATOM 840 C CA . TYR A 1 104 ? 13.551 -2.992 9.032 1.00 93.88 104 TYR A CA 1
ATOM 841 C C . TYR A 1 104 ? 12.749 -3.708 7.940 1.00 93.88 104 TYR A C 1
ATOM 843 O O . TYR A 1 104 ? 13.162 -3.706 6.780 1.00 93.88 104 TYR A O 1
ATOM 851 N N . TYR A 1 105 ? 11.598 -4.287 8.299 1.00 92.25 105 TYR A N 1
ATOM 852 C CA . TYR A 1 105 ? 10.748 -5.009 7.355 1.00 92.25 105 TYR A CA 1
ATOM 853 C C . TYR A 1 105 ? 10.268 -4.087 6.235 1.00 92.25 105 TYR A C 1
ATOM 855 O O . TYR A 1 105 ? 10.490 -4.373 5.060 1.00 92.25 105 TYR A O 1
ATOM 863 N N . GLN A 1 106 ? 9.680 -2.947 6.601 1.00 93.44 106 GLN A N 1
ATOM 864 C CA . GLN A 1 106 ? 9.155 -1.989 5.636 1.00 93.44 106 GLN A CA 1
ATOM 865 C C . GLN A 1 106 ? 10.255 -1.339 4.797 1.00 93.44 106 GLN A C 1
ATOM 867 O O . GLN A 1 106 ? 10.067 -1.114 3.604 1.00 93.44 106 GLN A O 1
ATOM 872 N N . TYR A 1 107 ? 11.431 -1.092 5.382 1.00 95.38 107 TYR A N 1
ATOM 873 C CA . TYR A 1 107 ? 12.596 -0.637 4.631 1.00 95.38 107 TYR A CA 1
ATOM 874 C C . TYR A 1 107 ? 13.021 -1.657 3.564 1.00 95.38 107 TYR A C 1
ATOM 876 O O . TYR A 1 107 ? 13.262 -1.284 2.418 1.00 95.38 107 TYR A O 1
ATOM 884 N N . GLU A 1 108 ? 13.125 -2.940 3.917 1.00 96.38 108 GLU A N 1
ATOM 885 C CA . GLU A 1 108 ? 13.555 -3.991 2.987 1.00 96.38 108 GLU A CA 1
ATOM 886 C C . GLU A 1 108 ? 12.503 -4.289 1.916 1.00 96.38 108 GLU A C 1
ATOM 888 O O . GLU A 1 108 ? 12.844 -4.423 0.738 1.00 96.38 108 GLU A O 1
ATOM 893 N N . TYR A 1 109 ? 11.232 -4.376 2.310 1.00 95.56 109 TYR A N 1
ATOM 894 C CA . TYR A 1 109 ? 10.110 -4.595 1.402 1.00 95.56 109 TYR A CA 1
ATOM 895 C C . TYR A 1 109 ? 9.937 -3.412 0.442 1.00 95.56 109 TYR A C 1
ATOM 897 O O . TYR A 1 109 ? 9.988 -3.583 -0.779 1.00 95.56 109 TYR A O 1
ATOM 905 N N . GLY A 1 110 ? 9.822 -2.201 0.991 1.00 96.62 110 GLY A N 1
ATOM 906 C CA . GLY A 1 110 ? 9.707 -0.961 0.233 1.00 96.62 110 GLY A CA 1
ATOM 907 C C . GLY A 1 110 ? 10.913 -0.698 -0.661 1.00 96.62 110 GLY A C 1
ATOM 908 O O . GLY A 1 110 ? 10.751 -0.366 -1.832 1.00 96.62 110 GLY A O 1
ATOM 909 N N . GLY A 1 111 ? 12.127 -0.922 -0.153 1.00 96.94 111 GLY A N 1
ATOM 910 C CA . GLY A 1 111 ? 13.362 -0.795 -0.925 1.00 96.94 111 GLY A CA 1
ATOM 911 C C . GLY A 1 111 ? 13.433 -1.791 -2.079 1.00 96.94 111 GLY A C 1
ATOM 912 O O . GLY A 1 111 ? 13.770 -1.412 -3.195 1.00 96.94 111 GLY A O 1
ATOM 913 N N . GLY A 1 112 ? 13.026 -3.044 -1.853 1.00 97.88 112 GLY A N 1
ATOM 914 C CA . GLY A 1 112 ? 12.932 -4.050 -2.909 1.00 97.88 112 GLY A CA 1
ATOM 915 C C . GLY A 1 112 ? 11.964 -3.657 -4.029 1.00 97.88 112 GLY A C 1
ATOM 916 O O . GLY A 1 112 ? 12.300 -3.807 -5.206 1.00 97.88 112 GLY A O 1
ATOM 917 N N . LYS A 1 113 ? 10.793 -3.108 -3.676 1.00 98.12 113 LYS A N 1
ATOM 918 C CA . LYS A 1 113 ? 9.823 -2.568 -4.640 1.00 98.12 113 LYS A CA 1
ATOM 919 C C . LYS A 1 113 ? 10.370 -1.339 -5.373 1.00 98.12 113 LYS A C 1
ATOM 921 O O . LYS A 1 113 ? 10.263 -1.287 -6.594 1.00 98.12 113 LYS A O 1
ATOM 926 N N . LEU A 1 114 ? 11.019 -0.408 -4.672 1.00 97.69 114 LEU A N 1
ATOM 927 C CA . LEU A 1 114 ? 11.624 0.784 -5.274 1.00 97.69 114 LEU A CA 1
ATOM 928 C C . LEU A 1 114 ? 12.731 0.412 -6.271 1.00 97.69 114 LEU A C 1
ATOM 930 O O . LEU A 1 114 ? 12.768 0.942 -7.378 1.00 97.69 114 LEU A O 1
ATOM 934 N N . ASP A 1 115 ? 13.576 -0.562 -5.932 1.00 97.81 115 ASP A N 1
ATOM 935 C CA . ASP A 1 115 ? 14.610 -1.077 -6.833 1.00 97.81 115 ASP A CA 1
ATOM 936 C C . ASP A 1 115 ? 14.014 -1.706 -8.106 1.00 97.81 115 ASP A C 1
ATOM 938 O O . ASP A 1 115 ? 14.618 -1.621 -9.179 1.00 97.81 115 ASP A O 1
ATOM 942 N N . CYS A 1 116 ? 12.828 -2.323 -8.016 1.00 98.50 116 CYS A N 1
ATOM 943 C CA . CYS A 1 116 ? 12.096 -2.805 -9.192 1.00 98.50 116 CYS A CA 1
ATOM 944 C C . CYS A 1 116 ? 11.634 -1.643 -10.077 1.00 98.50 116 CYS A C 1
ATOM 946 O O . CYS A 1 116 ? 11.806 -1.702 -11.295 1.00 98.50 116 CYS A O 1
ATOM 948 N N . GLU A 1 117 ? 11.067 -0.590 -9.479 1.00 98.25 117 GLU A N 1
ATOM 949 C CA . GLU A 1 117 ? 10.618 0.597 -10.213 1.00 98.25 117 GLU A CA 1
ATOM 950 C C . GLU A 1 117 ? 11.772 1.262 -10.968 1.00 98.25 117 GLU A C 1
ATOM 952 O O . GLU A 1 117 ? 11.645 1.535 -12.163 1.00 98.25 117 GLU A O 1
ATOM 957 N N . LEU A 1 118 ? 12.911 1.455 -10.297 1.00 97.62 118 LEU A N 1
ATOM 958 C CA . LEU A 1 118 ? 14.118 2.016 -10.902 1.00 97.62 118 LEU A CA 1
ATOM 959 C C . LEU A 1 118 ? 14.634 1.130 -12.038 1.00 97.62 118 LEU A C 1
ATOM 961 O O . LEU A 1 118 ? 14.932 1.631 -13.117 1.00 97.62 118 LEU A O 1
ATOM 965 N N . CYS A 1 119 ? 14.669 -0.191 -11.843 1.00 97.81 119 CYS A N 1
ATOM 966 C CA . CYS A 1 119 ? 15.086 -1.127 -12.886 1.00 97.81 119 CYS A CA 1
ATOM 967 C C . CYS A 1 119 ? 14.181 -1.057 -14.130 1.00 97.81 119 CYS A C 1
ATOM 969 O O . CYS A 1 119 ? 14.687 -1.063 -15.252 1.00 97.81 119 CYS A O 1
ATOM 971 N N . LEU A 1 120 ? 12.860 -0.933 -13.955 1.00 97.25 120 LEU A N 1
ATOM 972 C CA . LEU A 1 120 ? 11.924 -0.738 -15.068 1.00 97.25 120 LEU A CA 1
ATOM 973 C C . LEU A 1 120 ? 12.140 0.597 -15.783 1.00 97.25 120 LEU A C 1
ATOM 975 O O . LEU A 1 120 ? 12.091 0.640 -17.007 1.00 97.25 120 LEU A O 1
ATOM 979 N N . GLN A 1 121 ? 12.388 1.677 -15.040 1.00 96.56 121 GLN A N 1
ATOM 980 C CA . GLN A 1 121 ? 12.660 2.998 -15.613 1.00 96.56 121 GLN A CA 1
ATOM 981 C C . GLN A 1 121 ? 13.973 3.012 -16.414 1.00 96.56 121 GLN A C 1
ATOM 983 O O . GLN A 1 121 ? 13.997 3.510 -17.541 1.00 96.56 121 GLN A O 1
ATOM 988 N N . GLU A 1 122 ? 15.035 2.412 -15.865 1.00 97.12 122 GLU A N 1
ATOM 989 C CA . GLU A 1 122 ? 16.348 2.237 -16.507 1.00 97.12 122 GLU A CA 1
ATOM 990 C C . GLU A 1 122 ? 16.276 1.420 -17.806 1.00 97.12 122 GLU A C 1
ATOM 992 O O . GLU A 1 122 ? 17.099 1.620 -18.692 1.00 97.12 122 GLU A O 1
ATOM 997 N N . ASN A 1 123 ? 15.296 0.516 -17.919 1.00 96.56 123 ASN A N 1
ATOM 998 C CA . ASN A 1 123 ? 15.100 -0.384 -19.061 1.00 96.56 123 ASN A CA 1
ATOM 999 C C . ASN A 1 123 ? 13.763 -0.118 -19.773 1.00 96.56 123 ASN A C 1
ATOM 1001 O O . ASN A 1 123 ? 13.134 -1.030 -20.316 1.00 96.56 123 ASN A O 1
ATOM 1005 N N . SER A 1 124 ? 13.291 1.128 -19.728 1.00 94.44 124 SER A N 1
ATOM 1006 C CA . SER A 1 124 ? 11.988 1.527 -20.271 1.00 94.44 124 SER A CA 1
ATOM 1007 C C . SER A 1 124 ? 11.865 1.309 -21.782 1.00 94.44 124 SER A C 1
ATOM 1009 O O . SER A 1 124 ? 10.762 1.103 -22.281 1.00 94.44 124 SER A O 1
ATOM 1011 N N . ASP A 1 125 ? 12.989 1.282 -22.498 1.00 94.25 125 ASP A N 1
ATOM 1012 C CA . ASP A 1 125 ? 13.106 0.994 -23.929 1.00 94.25 125 ASP A CA 1
ATOM 1013 C C . ASP A 1 125 ? 12.869 -0.484 -24.283 1.00 94.25 125 ASP A C 1
ATOM 1015 O O . ASP A 1 125 ? 12.658 -0.823 -25.448 1.00 94.25 125 ASP A O 1
ATOM 1019 N N . ARG A 1 126 ? 12.891 -1.379 -23.288 1.00 93.19 126 ARG A N 1
ATOM 1020 C CA . ARG A 1 126 ? 12.732 -2.825 -23.490 1.00 93.19 126 ARG A CA 1
ATOM 1021 C C . ARG A 1 126 ? 11.280 -3.258 -23.639 1.00 93.19 126 ARG A C 1
ATOM 1023 O O . ARG A 1 126 ? 11.038 -4.329 -24.188 1.00 93.19 126 ARG A O 1
ATOM 1030 N N . PHE A 1 127 ? 10.328 -2.459 -23.168 1.00 91.00 127 PHE A N 1
ATOM 1031 C CA . PHE A 1 127 ? 8.900 -2.741 -23.284 1.00 91.00 127 PHE A CA 1
ATOM 1032 C C . PHE A 1 127 ? 8.232 -1.735 -24.218 1.00 91.00 127 PHE A C 1
ATOM 1034 O O . PHE A 1 127 ? 8.468 -0.537 -24.100 1.00 91.00 127 PHE A O 1
ATOM 1041 N N . ASP A 1 128 ? 7.303 -2.196 -25.062 1.00 92.25 128 ASP A N 1
ATOM 1042 C CA . ASP A 1 128 ? 6.447 -1.291 -2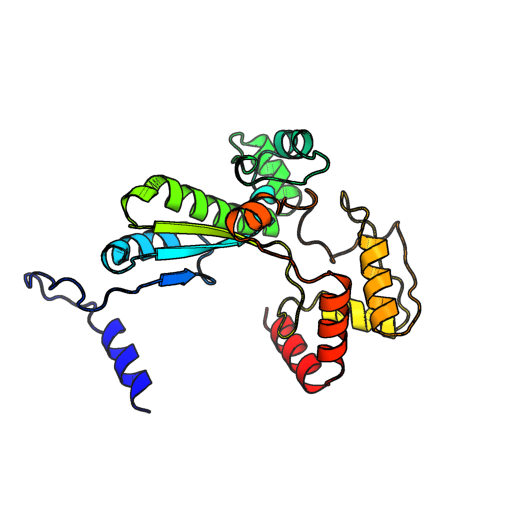5.849 1.00 92.25 128 ASP A CA 1
ATOM 1043 C C . ASP A 1 128 ? 5.669 -0.331 -24.926 1.00 92.25 128 ASP A C 1
ATOM 1045 O O . ASP A 1 128 ? 5.423 0.835 -25.248 1.00 92.25 128 ASP A O 1
ATOM 1049 N N . ARG A 1 129 ? 5.254 -0.843 -23.759 1.00 95.94 129 ARG A N 1
ATOM 1050 C CA . ARG A 1 129 ? 4.605 -0.086 -22.692 1.00 95.94 129 ARG A CA 1
ATOM 1051 C C . ARG A 1 129 ? 4.846 -0.751 -21.343 1.00 95.94 129 ARG A C 1
ATOM 1053 O O . ARG A 1 129 ? 4.714 -1.968 -21.210 1.00 95.94 129 ARG A O 1
ATOM 1060 N N . TYR A 1 130 ? 5.068 0.057 -20.312 1.00 97.44 130 TYR A N 1
ATOM 1061 C CA . TYR A 1 130 ? 4.970 -0.401 -18.931 1.00 97.44 130 TYR A CA 1
ATOM 1062 C C . TYR A 1 130 ? 4.156 0.567 -18.069 1.00 97.44 130 TYR A C 1
ATOM 1064 O O . TYR A 1 130 ? 3.914 1.720 -18.433 1.00 97.44 130 TYR A O 1
ATOM 1072 N N . THR A 1 131 ? 3.663 0.080 -16.936 1.00 97.62 131 THR A N 1
ATOM 1073 C CA . THR A 1 131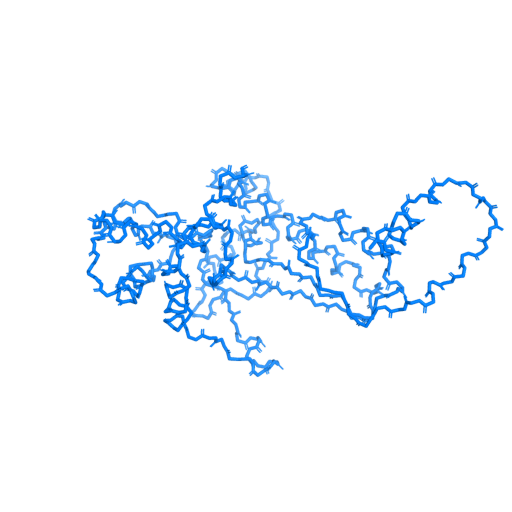 ? 2.947 0.877 -15.938 1.00 97.62 131 THR A CA 1
ATOM 1074 C C . THR A 1 131 ? 3.338 0.399 -14.554 1.00 97.62 131 THR A C 1
ATOM 1076 O O . THR A 1 131 ? 3.392 -0.801 -14.308 1.00 97.62 131 THR A O 1
ATOM 1079 N N . ILE A 1 132 ? 3.602 1.343 -13.658 1.00 98.25 132 ILE A N 1
ATOM 1080 C CA . ILE A 1 132 ? 3.850 1.081 -12.244 1.00 98.25 132 ILE A CA 1
ATOM 1081 C C . ILE A 1 132 ? 2.629 1.590 -11.486 1.00 98.25 132 ILE A C 1
ATOM 1083 O O . ILE A 1 132 ? 2.233 2.741 -11.671 1.00 98.25 132 ILE A O 1
ATOM 1087 N N . LEU A 1 133 ? 2.029 0.738 -10.660 1.00 97.38 133 LEU A N 1
ATOM 1088 C CA . LEU A 1 133 ? 0.917 1.103 -9.785 1.00 97.38 133 LEU A CA 1
ATOM 1089 C C . LEU A 1 133 ? 1.376 0.968 -8.336 1.00 97.38 133 LEU A C 1
ATOM 1091 O O . LEU A 1 133 ? 1.687 -0.137 -7.905 1.00 97.38 133 LEU A O 1
ATOM 1095 N N . ARG A 1 134 ? 1.426 2.074 -7.589 1.00 96.62 134 ARG A N 1
ATOM 1096 C CA . ARG A 1 134 ? 1.654 2.047 -6.138 1.00 96.62 134 ARG A CA 1
ATOM 1097 C C . ARG A 1 134 ? 0.304 1.966 -5.448 1.00 96.62 134 ARG A C 1
ATOM 1099 O O . ARG A 1 134 ? -0.480 2.908 -5.528 1.00 96.62 134 ARG A O 1
ATOM 1106 N N . LEU A 1 135 ? 0.022 0.824 -4.836 1.00 93.44 135 LEU A N 1
ATOM 1107 C CA . LEU A 1 135 ? -1.192 0.639 -4.051 1.00 93.44 135 LEU A CA 1
ATOM 1108 C C . LEU A 1 135 ? -0.891 0.958 -2.578 1.00 93.44 135 LEU A C 1
ATOM 1110 O O . LEU A 1 135 ? 0.179 0.555 -2.111 1.00 93.44 135 LEU A O 1
ATOM 1114 N N . PRO A 1 136 ? -1.787 1.676 -1.874 1.00 90.88 136 PRO A N 1
ATOM 1115 C CA . PRO A 1 136 ? -1.720 1.778 -0.424 1.00 90.88 136 PRO A CA 1
ATOM 1116 C C . PRO A 1 136 ? -2.182 0.462 0.213 1.00 90.88 136 PRO A C 1
ATOM 1118 O O . PRO A 1 136 ? -2.543 -0.477 -0.506 1.00 90.88 136 PRO A O 1
ATOM 1121 N N . ASP A 1 137 ? -2.234 0.404 1.543 1.00 88.31 137 ASP A N 1
ATOM 1122 C CA . ASP A 1 137 ? -2.888 -0.698 2.252 1.00 88.31 137 ASP A CA 1
ATOM 1123 C C . ASP A 1 137 ? -4.315 -0.918 1.707 1.00 88.31 137 ASP A C 1
ATOM 1125 O O . ASP A 1 137 ? -5.172 -0.029 1.728 1.00 88.31 137 ASP A O 1
ATOM 1129 N N . VAL A 1 138 ? -4.557 -2.115 1.164 1.00 89.62 138 VAL A N 1
ATOM 1130 C CA . VAL A 1 138 ? -5.847 -2.512 0.590 1.00 89.62 138 VAL A CA 1
ATOM 1131 C C . VAL A 1 138 ? -6.603 -3.343 1.615 1.00 89.62 138 VAL A C 1
ATOM 1133 O O . VAL A 1 138 ? -6.088 -4.345 2.102 1.00 89.62 138 VAL A O 1
ATOM 1136 N N . ILE A 1 139 ? -7.850 -2.965 1.888 1.00 91.00 139 ILE A N 1
ATOM 1137 C CA . ILE A 1 139 ? -8.778 -3.752 2.705 1.00 91.00 139 ILE A CA 1
ATOM 1138 C C . ILE A 1 139 ? -9.849 -4.388 1.819 1.00 91.00 139 ILE A C 1
ATOM 1140 O O . ILE A 1 139 ? -10.302 -3.785 0.842 1.00 91.00 139 ILE A O 1
ATOM 1144 N N . GLY A 1 140 ? -10.263 -5.607 2.151 1.00 94.25 140 GLY A N 1
ATOM 1145 C CA . GLY A 1 140 ? -11.298 -6.302 1.397 1.00 94.25 140 GLY A CA 1
ATOM 1146 C C . GLY A 1 140 ? -11.427 -7.785 1.738 1.00 94.25 140 GLY A C 1
ATOM 1147 O O . GLY A 1 140 ? -10.632 -8.328 2.512 1.00 94.25 140 GLY A O 1
ATOM 1148 N N . PRO A 1 141 ? -12.418 -8.465 1.135 1.00 93.06 141 PRO A N 1
ATOM 1149 C CA . PRO A 1 141 ? -12.494 -9.921 1.123 1.00 93.06 141 PRO A CA 1
ATOM 1150 C C . PRO A 1 141 ? -11.178 -10.564 0.676 1.00 93.06 141 PRO A C 1
ATOM 1152 O O . PRO A 1 141 ? -10.507 -10.054 -0.220 1.00 93.06 141 PRO A O 1
ATOM 1155 N N . PHE A 1 142 ? -10.856 -11.717 1.263 1.00 92.88 142 PHE A N 1
ATOM 1156 C CA . PHE A 1 142 ? -9.618 -12.468 1.008 1.00 92.88 142 PHE A CA 1
ATOM 1157 C C . PHE A 1 142 ? -8.317 -11.729 1.363 1.00 92.88 142 PHE A C 1
ATOM 1159 O O . PHE A 1 142 ? -7.246 -12.142 0.911 1.00 92.88 142 PHE A O 1
ATOM 1166 N N . ASP A 1 143 ? -8.381 -10.677 2.189 1.00 89.19 143 ASP A N 1
ATOM 1167 C CA . ASP A 1 143 ? -7.180 -10.144 2.831 1.00 89.19 143 ASP A CA 1
ATOM 1168 C C . ASP A 1 143 ? -6.453 -11.262 3.597 1.00 89.19 143 ASP A C 1
ATOM 1170 O O . ASP A 1 143 ? -7.057 -12.076 4.304 1.00 89.19 143 ASP A O 1
ATOM 1174 N N . ASN A 1 144 ? -5.137 -11.302 3.418 1.00 87.31 144 ASN A N 1
ATOM 1175 C CA . ASN A 1 144 ? -4.257 -12.322 3.961 1.00 87.31 144 ASN A CA 1
ATOM 1176 C C . ASN A 1 144 ? -3.341 -11.788 5.072 1.00 87.31 144 ASN A C 1
ATOM 1178 O O . ASN A 1 144 ? -2.555 -12.564 5.613 1.00 87.31 144 ASN A O 1
ATOM 1182 N N . LEU A 1 145 ? -3.398 -10.487 5.386 1.00 87.31 145 LEU A N 1
ATOM 1183 C CA . LEU A 1 145 ? -2.622 -9.883 6.469 1.00 87.31 145 LEU A CA 1
ATOM 1184 C C . LEU A 1 145 ? -3.264 -10.133 7.836 1.00 87.31 145 LEU A C 1
ATOM 1186 O O . LEU A 1 145 ? -2.555 -10.271 8.827 1.00 87.31 145 LEU A O 1
ATOM 1190 N N . GLY A 1 146 ? -4.596 -10.205 7.890 1.00 89.81 146 GLY A N 1
ATOM 1191 C CA . GLY A 1 146 ? -5.347 -10.489 9.114 1.00 89.81 146 GLY A CA 1
ATOM 1192 C C . GLY A 1 146 ? -5.523 -9.291 10.047 1.00 89.81 146 GLY A C 1
ATOM 1193 O O . GLY A 1 146 ? -6.348 -9.368 10.954 1.00 89.81 146 GLY A O 1
ATOM 1194 N N . SER A 1 147 ? -4.838 -8.166 9.812 1.00 91.06 147 SER A N 1
ATOM 1195 C CA . SER A 1 147 ? -4.941 -6.957 10.642 1.00 91.06 147 SER A CA 1
ATOM 1196 C C . SER A 1 147 ? -6.381 -6.447 10.757 1.00 91.06 147 SER A C 1
ATOM 1198 O O . SER A 1 147 ? -6.835 -6.129 11.856 1.00 91.06 147 SER A O 1
ATOM 1200 N N . PHE A 1 148 ? -7.143 -6.448 9.655 1.00 94.00 148 PHE A N 1
ATOM 1201 C CA . PHE A 1 148 ? -8.559 -6.063 9.678 1.00 94.00 148 PHE A CA 1
ATOM 1202 C C . PHE A 1 148 ? -9.402 -7.028 10.523 1.00 94.00 148 PHE A C 1
ATOM 1204 O O . PHE A 1 148 ? -10.198 -6.603 11.360 1.00 94.00 148 PHE A O 1
ATOM 1211 N N . MET A 1 149 ? -9.214 -8.337 10.324 1.00 94.94 149 MET A N 1
ATOM 1212 C CA . MET A 1 149 ? -9.924 -9.374 11.078 1.00 94.94 149 MET A CA 1
ATOM 1213 C C . MET A 1 149 ? -9.628 -9.261 12.580 1.00 94.94 149 MET A C 1
ATOM 1215 O O . MET A 1 149 ? -10.541 -9.359 13.398 1.00 94.94 149 MET A O 1
ATOM 1219 N N . ASN A 1 150 ? -8.366 -9.031 12.946 1.00 94.19 150 ASN A N 1
ATOM 1220 C CA . ASN A 1 150 ? -7.940 -8.872 14.335 1.00 94.19 150 ASN A CA 1
ATOM 1221 C C . ASN A 1 150 ? -8.556 -7.620 14.969 1.00 94.19 150 ASN A C 1
ATOM 1223 O O . ASN A 1 150 ? -9.075 -7.705 16.080 1.00 94.19 150 ASN A O 1
ATOM 1227 N N . LEU A 1 151 ? -8.597 -6.498 14.243 1.00 95.25 151 LEU A N 1
ATOM 1228 C CA . LEU A 1 151 ? -9.287 -5.289 14.695 1.00 95.25 151 LEU A CA 1
ATOM 1229 C C . LEU A 1 151 ? -10.777 -5.548 14.952 1.00 95.25 151 LEU A C 1
ATOM 1231 O O . LEU A 1 151 ? -11.292 -5.205 16.016 1.00 95.25 151 LEU A O 1
ATOM 1235 N N . GLN A 1 152 ? -11.470 -6.183 14.003 1.00 95.75 152 GLN A N 1
ATOM 1236 C CA . GLN A 1 152 ? -12.887 -6.519 14.152 1.00 95.75 152 GLN A CA 1
ATOM 1237 C C . GLN A 1 152 ? -13.131 -7.420 15.373 1.00 95.75 152 GLN A C 1
ATOM 1239 O O . GLN A 1 152 ? -14.068 -7.175 16.135 1.00 95.75 152 GLN A O 1
ATOM 1244 N N . LYS A 1 153 ? -12.283 -8.436 15.589 1.00 95.62 153 LYS A N 1
ATOM 1245 C CA . LYS A 1 153 ? -12.354 -9.327 16.759 1.00 95.62 153 LYS A CA 1
ATOM 1246 C C . LYS A 1 153 ? -12.152 -8.563 18.070 1.00 95.62 153 LYS A C 1
ATOM 1248 O O . LYS A 1 153 ? -12.963 -8.726 18.979 1.00 95.62 153 LYS A O 1
ATOM 1253 N N . ALA A 1 154 ? -11.140 -7.702 18.149 1.00 96.50 154 ALA A N 1
ATOM 1254 C CA . ALA A 1 154 ? -10.850 -6.904 19.341 1.00 96.50 154 ALA A CA 1
ATOM 1255 C C . ALA A 1 154 ? -12.004 -5.940 19.686 1.00 96.50 154 ALA A C 1
ATOM 1257 O O . ALA A 1 154 ? -12.414 -5.837 20.845 1.00 96.50 154 ALA A O 1
ATOM 1258 N N . ILE A 1 155 ? -12.603 -5.298 18.674 1.00 97.00 155 ILE A N 1
ATOM 1259 C CA . ILE A 1 155 ? -13.790 -4.446 18.845 1.00 97.00 155 ILE A CA 1
ATOM 1260 C C . ILE A 1 155 ? -14.979 -5.256 19.382 1.00 97.00 155 ILE A C 1
ATOM 1262 O O . ILE A 1 155 ? -15.607 -4.848 20.358 1.00 97.00 155 ILE A O 1
ATOM 1266 N N . LEU A 1 156 ? -15.275 -6.420 18.793 1.00 96.75 156 LEU A N 1
ATOM 1267 C CA . LEU A 1 156 ? -16.354 -7.306 19.255 1.00 96.75 156 LEU A CA 1
ATOM 1268 C C . LEU A 1 156 ? -16.132 -7.808 20.689 1.00 96.75 156 LEU A C 1
ATOM 1270 O O . LEU A 1 156 ? -17.092 -7.961 21.445 1.00 96.75 156 LEU A O 1
ATOM 1274 N N . ALA A 1 157 ? -14.875 -8.028 21.075 1.00 97.19 157 ALA A N 1
ATOM 1275 C CA . ALA A 1 157 ? -14.477 -8.399 22.429 1.00 97.19 157 ALA A CA 1
ATOM 1276 C C . ALA A 1 157 ? -14.471 -7.213 23.417 1.00 97.19 157 ALA A C 1
ATOM 1278 O O . ALA A 1 157 ? -14.241 -7.412 24.612 1.00 97.19 157 ALA A O 1
ATOM 1279 N N . ASN A 1 158 ? -14.775 -5.990 22.956 1.00 96.88 158 ASN A N 1
ATOM 1280 C CA . ASN A 1 158 ? -14.767 -4.757 23.751 1.00 96.88 158 ASN A CA 1
ATOM 1281 C C . ASN A 1 158 ? -13.398 -4.468 24.408 1.00 96.88 158 ASN A C 1
ATOM 1283 O O . ASN A 1 158 ? -13.325 -3.935 25.530 1.00 96.88 158 ASN A O 1
ATOM 1287 N N . GLU A 1 159 ? -12.327 -4.843 23.706 1.00 96.62 159 GLU A N 1
ATOM 1288 C CA . GLU A 1 159 ? -10.942 -4.533 24.052 1.00 96.62 159 GLU A CA 1
ATOM 1289 C C . GLU A 1 159 ? -10.629 -3.048 23.812 1.00 96.62 159 GLU A C 1
ATOM 1291 O O . GLU A 1 159 ? -11.365 -2.331 23.128 1.00 96.62 159 GLU A O 1
ATOM 1296 N N . THR A 1 160 ? -9.539 -2.568 24.412 1.00 96.00 160 THR A N 1
ATOM 1297 C CA . THR A 1 160 ? -9.037 -1.209 24.180 1.00 96.00 160 THR A CA 1
ATOM 1298 C C . THR A 1 160 ? -8.123 -1.208 22.960 1.00 96.00 160 THR A C 1
ATOM 1300 O O . THR A 1 160 ? -7.099 -1.887 22.959 1.00 96.00 160 THR A O 1
ATOM 1303 N N . ILE A 1 161 ? -8.477 -0.428 21.940 1.00 95.38 161 ILE A N 1
ATOM 1304 C CA . ILE A 1 161 ? -7.728 -0.321 20.687 1.00 95.38 161 ILE A CA 1
ATOM 1305 C C . ILE A 1 161 ? -6.748 0.849 20.769 1.00 95.38 161 ILE A C 1
ATOM 1307 O O . ILE A 1 161 ? -7.155 1.985 21.014 1.00 95.38 161 ILE A O 1
ATOM 1311 N N . GLY A 1 162 ? -5.461 0.587 20.540 1.00 91.25 162 GLY A N 1
ATOM 1312 C CA . GLY A 1 162 ? -4.468 1.647 20.400 1.00 91.25 162 GLY A CA 1
ATOM 1313 C C . GLY A 1 162 ? -4.657 2.418 19.099 1.00 91.25 162 GLY A C 1
ATOM 1314 O O . GLY A 1 162 ? -4.875 1.816 18.044 1.00 91.25 162 GLY A O 1
ATOM 1315 N N . THR A 1 163 ? -4.589 3.747 19.166 1.00 87.62 163 THR A N 1
ATOM 1316 C CA . THR A 1 163 ? -4.767 4.629 17.998 1.00 87.62 163 THR A CA 1
ATOM 1317 C C . THR A 1 163 ? -3.603 5.580 17.764 1.00 87.62 163 THR A C 1
ATOM 1319 O O . THR A 1 163 ? -3.707 6.496 16.947 1.00 87.62 163 THR A O 1
ATOM 1322 N N . ARG A 1 164 ? -2.478 5.383 18.456 1.00 83.12 164 ARG A N 1
ATOM 1323 C CA . ARG A 1 164 ? -1.272 6.174 18.228 1.00 83.12 164 ARG A CA 1
ATOM 1324 C C . ARG A 1 164 ? -0.594 5.736 16.931 1.00 83.12 164 ARG A C 1
ATOM 1326 O O . ARG A 1 164 ? 0.229 4.824 16.936 1.00 83.12 164 ARG A O 1
ATOM 1333 N N . ALA A 1 165 ? -0.921 6.414 15.835 1.00 72.50 165 ALA A N 1
ATOM 1334 C CA . ALA A 1 165 ? -0.178 6.371 14.580 1.00 72.50 165 ALA A CA 1
ATOM 1335 C C . ALA A 1 165 ? 0.321 7.777 14.249 1.00 72.50 165 ALA A C 1
ATOM 1337 O O . ALA A 1 165 ? -0.452 8.728 14.171 1.00 72.50 165 ALA A O 1
ATOM 1338 N N . VAL A 1 166 ? 1.626 7.922 14.042 1.00 61.91 166 VAL A N 1
ATOM 1339 C CA . VAL A 1 166 ? 2.205 9.155 13.504 1.00 61.91 166 VAL A CA 1
ATOM 1340 C C . VAL A 1 166 ? 2.568 8.867 12.050 1.00 61.91 166 VAL A C 1
ATOM 1342 O O . VAL A 1 166 ? 3.281 7.891 11.825 1.00 61.91 166 VAL A O 1
ATOM 1345 N N . PRO A 1 167 ? 2.147 9.673 11.056 1.00 55.66 167 PRO A N 1
ATOM 1346 C CA . PRO A 1 167 ? 1.434 10.948 11.126 1.00 55.66 167 PRO A CA 1
ATOM 1347 C C . PRO A 1 167 ? -0.054 10.864 10.736 1.00 55.66 167 PRO A C 1
ATOM 1349 O O . PRO A 1 167 ? -0.604 11.889 10.351 1.00 55.66 167 PRO A O 1
ATOM 1352 N N . ASP A 1 168 ? -0.697 9.692 10.754 1.00 64.19 168 ASP A N 1
ATOM 1353 C CA . ASP A 1 168 ? -2.070 9.549 10.248 1.00 64.19 168 ASP A CA 1
ATOM 1354 C C . ASP A 1 168 ? -3.129 9.886 11.322 1.00 64.19 168 ASP A C 1
ATOM 1356 O O . ASP A 1 168 ? -3.393 9.066 12.207 1.00 64.19 168 ASP A O 1
ATOM 1360 N N . PRO A 1 169 ? -3.775 11.072 11.268 1.00 57.69 169 PRO A N 1
ATOM 1361 C CA . PRO A 1 169 ? -4.780 11.460 12.254 1.00 57.69 169 PRO A CA 1
ATOM 1362 C C . PRO A 1 169 ? -6.098 10.687 12.096 1.00 57.69 169 PRO A C 1
ATOM 1364 O O . PRO A 1 169 ? -7.000 10.868 12.910 1.00 57.69 169 PRO A O 1
ATOM 1367 N N . THR A 1 170 ? -6.237 9.863 11.053 1.00 78.69 170 THR A N 1
ATOM 1368 C CA . THR A 1 170 ? -7.499 9.204 10.703 1.00 78.69 170 THR A CA 1
ATOM 1369 C C . THR A 1 170 ? -7.670 7.839 11.361 1.00 78.69 170 THR A C 1
ATOM 1371 O O . THR A 1 170 ? -8.750 7.267 11.275 1.00 78.69 170 THR A O 1
ATOM 1374 N N . ILE A 1 171 ? -6.676 7.320 12.095 1.00 87.25 171 ILE A N 1
ATOM 1375 C CA . ILE A 1 171 ? -6.799 6.013 12.768 1.00 87.25 171 ILE A CA 1
ATOM 1376 C C . ILE A 1 171 ? -7.960 5.951 13.765 1.00 87.25 171 ILE A C 1
ATOM 1378 O O . ILE A 1 171 ? -8.728 4.989 13.694 1.00 87.25 171 ILE A O 1
ATOM 1382 N N . PRO A 1 172 ? -8.179 6.951 14.639 1.00 90.81 172 PRO A N 1
ATOM 1383 C CA . PRO A 1 172 ? -9.379 6.972 15.468 1.00 90.81 172 PRO A CA 1
ATOM 1384 C C . PRO A 1 172 ? -10.681 6.925 14.661 1.00 90.81 172 PRO A C 1
ATOM 1386 O O . PRO A 1 172 ? -11.635 6.248 15.050 1.00 90.81 172 PRO A O 1
ATOM 1389 N N . GLU A 1 173 ? -10.724 7.624 13.524 1.00 91.56 173 GLU A N 1
ATOM 1390 C CA . GLU A 1 173 ? -11.877 7.638 12.620 1.00 91.56 173 GLU A CA 1
ATOM 1391 C C . GLU A 1 173 ? -12.071 6.266 11.968 1.00 91.56 173 GLU A C 1
ATOM 1393 O O . GLU A 1 173 ? -13.175 5.734 12.005 1.00 91.56 173 GLU A O 1
ATOM 1398 N N . TYR A 1 174 ? -11.004 5.643 11.470 1.00 92.31 174 TYR A N 1
ATOM 1399 C CA . TYR A 1 174 ? -11.016 4.300 10.896 1.00 92.31 174 TYR A CA 1
ATOM 1400 C C . TYR A 1 174 ? -11.527 3.246 11.891 1.00 92.31 174 TYR A C 1
ATOM 1402 O O . TYR A 1 174 ? -12.412 2.458 11.557 1.00 92.31 174 TYR A O 1
ATOM 1410 N N . VAL A 1 175 ? -11.044 3.264 13.140 1.00 95.12 175 VAL A N 1
ATOM 1411 C CA . VAL A 1 175 ? -11.523 2.357 14.201 1.00 95.12 175 VAL A CA 1
ATOM 1412 C C . VAL A 1 175 ? -13.013 2.579 14.480 1.00 95.12 175 VAL A C 1
ATOM 1414 O O . VAL A 1 175 ? -13.763 1.610 14.612 1.00 95.12 175 VAL A O 1
ATOM 1417 N N . ASN A 1 176 ? -13.471 3.836 14.504 1.00 95.75 176 ASN A N 1
ATOM 1418 C CA . ASN A 1 176 ? -14.892 4.155 14.651 1.00 95.75 176 ASN A CA 1
ATOM 1419 C C . ASN A 1 176 ? -15.731 3.656 13.466 1.00 95.75 176 ASN A C 1
ATOM 1421 O O . ASN A 1 176 ? -16.793 3.084 13.691 1.00 95.75 176 ASN A O 1
ATOM 1425 N N . MET A 1 177 ? -15.250 3.807 12.228 1.00 96.31 177 MET A N 1
ATOM 1426 C CA . MET A 1 177 ? -15.930 3.310 11.025 1.00 96.31 177 MET A CA 1
ATOM 1427 C C . MET A 1 177 ? -16.117 1.788 11.063 1.00 96.31 177 MET A C 1
ATOM 1429 O O . MET A 1 177 ? -17.180 1.286 10.689 1.00 96.31 177 MET A O 1
ATOM 1433 N N . VAL A 1 178 ? -15.108 1.045 11.539 1.00 96.75 178 VAL A N 1
ATOM 1434 C CA . VAL A 1 178 ? -15.197 -0.414 11.721 1.00 96.75 178 VAL A CA 1
ATOM 1435 C C . VAL A 1 178 ? -16.187 -0.759 12.833 1.00 96.75 178 VAL A C 1
ATOM 1437 O O . VAL A 1 178 ? -17.040 -1.621 12.636 1.00 96.75 178 VAL A O 1
ATOM 1440 N N . ALA A 1 179 ? -16.123 -0.076 13.980 1.00 97.50 179 ALA A N 1
ATOM 1441 C CA . ALA A 1 179 ? -17.047 -0.302 15.092 1.00 97.50 179 ALA A CA 1
ATOM 1442 C C . ALA A 1 179 ? -18.511 -0.046 14.691 1.00 97.50 179 ALA A C 1
ATOM 1444 O O . ALA A 1 179 ? -19.382 -0.883 14.944 1.00 97.50 179 ALA A O 1
ATOM 1445 N N . GLU A 1 180 ? -18.763 1.049 13.971 1.00 97.50 180 GLU A N 1
ATOM 1446 C CA . GLU A 1 180 ? -20.071 1.375 13.404 1.00 97.50 180 GLU A CA 1
ATOM 1447 C C . GLU A 1 180 ? -20.546 0.296 12.423 1.00 97.50 180 GLU A C 1
ATOM 1449 O O . GLU A 1 180 ? -21.675 -0.180 12.538 1.00 97.50 180 GLU A O 1
ATOM 1454 N N . ALA A 1 181 ? -19.682 -0.150 11.504 1.00 97.44 181 ALA A N 1
ATOM 1455 C CA . ALA A 1 181 ? -20.017 -1.193 10.533 1.00 97.44 181 ALA A CA 1
ATOM 1456 C C . ALA A 1 181 ? -20.337 -2.550 11.189 1.00 97.44 181 ALA A C 1
ATOM 1458 O O . ALA A 1 181 ? -21.171 -3.309 10.686 1.00 97.44 181 ALA A O 1
ATOM 1459 N N . VAL A 1 182 ? -19.694 -2.861 12.316 1.00 96.75 182 VAL A N 1
ATOM 1460 C CA . VAL A 1 182 ? -19.992 -4.044 13.138 1.00 96.75 182 VAL A CA 1
ATOM 1461 C C . VAL A 1 182 ? -21.296 -3.867 13.931 1.00 96.75 182 VAL A C 1
ATOM 1463 O O . VAL A 1 182 ? -21.991 -4.849 14.191 1.00 96.75 182 VAL A O 1
ATOM 1466 N N . GLY A 1 183 ? -21.658 -2.630 14.281 1.00 97.31 183 GLY A N 1
ATOM 1467 C CA . GLY A 1 183 ? -22.858 -2.294 15.048 1.00 97.31 183 GLY A CA 1
ATOM 1468 C C . GLY A 1 183 ? -22.631 -2.225 16.561 1.00 97.31 183 GLY A C 1
ATOM 1469 O O . GLY A 1 183 ? -23.563 -2.464 17.329 1.00 97.31 183 GLY A O 1
ATOM 1470 N N . VAL A 1 184 ? -21.405 -1.924 17.001 1.00 97.25 184 VAL A N 1
ATOM 1471 C CA . VAL A 1 184 ? -21.032 -1.807 18.421 1.00 97.25 184 VAL A CA 1
ATOM 1472 C C . VAL A 1 184 ? -20.211 -0.539 18.678 1.00 97.25 184 VAL A C 1
ATOM 1474 O O . VAL A 1 184 ? -19.690 0.080 17.757 1.00 97.25 184 VAL A O 1
ATOM 1477 N N . GLY A 1 185 ? -20.091 -0.133 19.943 1.00 96.06 185 GLY A N 1
ATOM 1478 C CA . GLY A 1 185 ? -19.113 0.886 20.338 1.00 96.06 185 GLY A CA 1
ATOM 1479 C C . GLY A 1 185 ? -17.700 0.303 20.444 1.00 96.06 185 GLY A C 1
ATOM 1480 O O . GLY A 1 185 ? -17.537 -0.911 20.544 1.00 96.06 185 GLY A O 1
ATOM 1481 N N . CYS A 1 186 ? -16.681 1.161 20.483 1.00 96.06 186 CYS A N 1
ATOM 1482 C CA . CYS A 1 186 ? -15.298 0.753 20.734 1.00 96.06 186 CYS A CA 1
ATOM 1483 C C . CYS A 1 186 ? -14.657 1.586 21.851 1.00 96.06 186 CYS A C 1
ATOM 1485 O O . CYS A 1 186 ? -15.090 2.704 22.143 1.00 96.06 186 CYS A O 1
ATOM 1487 N N . LYS A 1 187 ? -13.616 1.033 22.481 1.00 96.19 187 LYS A N 1
ATOM 1488 C CA . LYS A 1 187 ? -12.728 1.764 23.389 1.00 96.19 187 LYS A CA 1
ATOM 1489 C C . LYS A 1 187 ? -11.436 2.057 22.654 1.00 96.19 187 LYS A C 1
ATOM 1491 O O . LYS A 1 187 ? -10.854 1.156 22.057 1.00 96.19 187 LYS A O 1
ATOM 1496 N N . GLN A 1 188 ? -10.987 3.297 22.734 1.00 95.06 188 GLN A N 1
ATOM 1497 C CA . GLN A 1 188 ? -9.759 3.742 22.095 1.00 95.06 188 GLN A CA 1
ATOM 1498 C C . GLN A 1 188 ? -8.816 4.323 23.140 1.00 95.06 188 GLN A C 1
ATOM 1500 O O . GLN A 1 188 ? -9.269 4.976 24.083 1.00 95.06 188 GLN A O 1
ATOM 1505 N N . ASP A 1 189 ? -7.521 4.089 22.959 1.00 94.06 189 ASP A N 1
ATOM 1506 C CA . ASP A 1 189 ? -6.462 4.694 23.757 1.00 94.06 189 ASP A CA 1
ATOM 1507 C C . ASP A 1 189 ? -5.436 5.370 22.828 1.00 94.06 189 ASP A C 1
ATOM 1509 O O . ASP A 1 189 ? -4.715 4.682 22.096 1.00 94.06 189 ASP A O 1
ATOM 1513 N N . PRO A 1 190 ? -5.361 6.714 22.832 1.00 90.62 190 PRO A N 1
ATOM 1514 C CA . PRO A 1 190 ? -4.435 7.458 21.984 1.00 90.62 190 PRO A CA 1
ATOM 1515 C C . PRO A 1 190 ? -2.971 7.348 22.429 1.00 90.62 190 PRO A C 1
ATOM 1517 O O . PRO A 1 190 ? -2.089 7.771 21.684 1.00 90.62 190 PRO A O 1
ATOM 1520 N N . GLU A 1 191 ? -2.690 6.795 23.611 1.00 90.88 191 GLU A N 1
ATOM 1521 C CA . GLU A 1 191 ? -1.326 6.585 24.102 1.00 90.88 191 GLU A CA 1
ATOM 1522 C C . GLU A 1 191 ? -0.765 5.215 23.703 1.00 90.88 191 GLU A C 1
ATOM 1524 O O . GLU A 1 191 ? 0.456 5.026 23.710 1.00 90.88 191 GLU A O 1
ATOM 1529 N N . LEU A 1 192 ? -1.629 4.268 23.322 1.00 90.06 192 LEU A N 1
ATOM 1530 C CA . LEU A 1 192 ? -1.233 2.939 22.864 1.00 90.06 192 LEU A CA 1
ATOM 1531 C C . LEU A 1 192 ? -0.942 2.934 21.361 1.00 90.06 192 LEU A C 1
ATOM 1533 O O . LEU A 1 192 ? -1.707 3.466 20.553 1.00 90.06 192 LEU A O 1
ATOM 1537 N N . GLU A 1 193 ? 0.169 2.297 20.989 1.00 85.62 193 GLU A N 1
ATOM 1538 C CA . GLU A 1 193 ? 0.539 2.096 19.586 1.00 85.62 193 GLU A CA 1
ATOM 1539 C C . GLU A 1 193 ? -0.457 1.204 18.862 1.00 85.62 193 GLU A C 1
ATOM 1541 O O . GLU A 1 193 ? -1.121 0.351 19.453 1.00 85.62 193 GLU A O 1
ATOM 1546 N N . THR A 1 194 ? -0.547 1.428 17.557 1.00 85.75 194 THR A N 1
ATOM 1547 C CA . THR A 1 194 ? -1.390 0.650 16.667 1.00 85.75 194 THR A CA 1
ATOM 1548 C C . THR A 1 194 ? -0.542 -0.058 15.621 1.00 85.75 194 THR A C 1
ATOM 1550 O O . THR A 1 194 ? 0.435 0.497 15.122 1.00 85.75 194 THR A O 1
ATOM 1553 N N . GLU A 1 195 ? -0.944 -1.269 15.251 1.00 81.81 195 GLU A N 1
ATOM 1554 C CA . GLU A 1 195 ? -0.354 -2.029 14.139 1.00 81.81 195 GLU A CA 1
ATOM 1555 C C . GLU A 1 195 ? -1.211 -1.926 12.865 1.00 81.81 195 GLU A C 1
ATOM 1557 O O . GLU A 1 195 ? -1.018 -2.666 11.903 1.00 81.81 195 GLU A O 1
ATOM 1562 N N . LEU A 1 196 ? -2.195 -1.018 12.858 1.00 83.38 196 LEU A N 1
ATOM 1563 C CA . LEU A 1 196 ? -3.147 -0.857 11.756 1.00 83.38 196 LEU A CA 1
ATOM 1564 C C . LEU A 1 196 ? -2.553 -0.170 10.524 1.00 83.38 196 LEU A C 1
ATOM 1566 O O . LEU A 1 196 ? -3.148 -0.258 9.455 1.00 83.38 196 LEU A O 1
ATOM 1570 N N . VAL A 1 197 ? -1.415 0.510 10.671 1.00 81.06 197 VAL A N 1
ATOM 1571 C CA . VAL A 1 197 ? -0.724 1.196 9.575 1.00 81.06 197 VAL A CA 1
ATOM 1572 C C . VAL A 1 197 ? 0.569 0.480 9.234 1.00 81.06 197 VAL A C 1
ATOM 1574 O O . VAL A 1 197 ? 1.390 0.200 10.110 1.00 81.06 197 VAL A O 1
ATOM 1577 N N . SER A 1 198 ? 0.786 0.215 7.949 1.00 81.50 198 SER A N 1
ATOM 1578 C CA . SER A 1 198 ? 2.044 -0.366 7.486 1.00 81.50 198 SER A CA 1
ATOM 1579 C C . SER A 1 198 ? 3.157 0.682 7.327 1.00 81.50 198 SER A C 1
ATOM 1581 O O . SER A 1 198 ? 4.340 0.329 7.303 1.00 81.50 198 SER A O 1
ATOM 1583 N N . VAL A 1 199 ? 2.803 1.971 7.264 1.00 86.31 199 VAL A N 1
ATOM 1584 C CA . VAL A 1 199 ? 3.699 3.080 6.909 1.00 86.31 199 VAL A CA 1
ATOM 1585 C C . VAL A 1 199 ? 3.465 4.345 7.744 1.00 86.31 199 VAL A C 1
ATOM 1587 O O . VAL A 1 199 ? 2.395 4.554 8.303 1.00 86.31 199 VAL A O 1
ATOM 1590 N N . ASP A 1 200 ? 4.472 5.222 7.812 1.00 84.00 200 ASP A N 1
ATOM 1591 C CA . ASP A 1 200 ? 4.504 6.410 8.685 1.00 84.00 200 ASP A CA 1
ATOM 1592 C C . ASP A 1 200 ? 4.837 7.717 7.926 1.00 84.00 200 ASP A C 1
ATOM 1594 O O . ASP A 1 200 ? 5.471 8.634 8.456 1.00 84.00 200 ASP A O 1
ATOM 1598 N N . PHE A 1 201 ? 4.427 7.810 6.659 1.00 81.88 201 PHE A N 1
ATOM 1599 C CA . PHE A 1 201 ? 4.647 8.978 5.792 1.00 81.88 201 PHE A CA 1
ATOM 1600 C C . PHE A 1 201 ? 3.347 9.581 5.234 1.00 81.88 201 PHE A C 1
ATOM 1602 O O . PHE A 1 201 ? 3.387 10.414 4.325 1.00 81.88 201 PHE A O 1
ATOM 1609 N N . GLY A 1 202 ? 2.195 9.217 5.802 1.00 81.12 202 GLY A N 1
ATOM 1610 C CA . GLY A 1 202 ? 0.890 9.748 5.403 1.00 81.12 202 GLY A CA 1
ATOM 1611 C C . GLY A 1 202 ? 0.386 9.217 4.050 1.00 81.12 202 GLY A C 1
ATOM 1612 O O . GLY A 1 202 ? 0.985 8.309 3.475 1.00 81.12 202 GLY A O 1
ATOM 1613 N N . PRO A 1 203 ? -0.729 9.764 3.535 1.00 85.81 203 PRO A N 1
ATOM 1614 C CA . PRO A 1 203 ? -1.415 9.207 2.375 1.00 85.81 203 PRO A CA 1
ATOM 1615 C C . PRO A 1 203 ? -0.683 9.488 1.058 1.00 85.81 203 PRO A C 1
ATOM 1617 O O . PRO A 1 203 ? -0.068 10.543 0.869 1.00 85.81 203 PRO A O 1
ATOM 1620 N N . ILE A 1 204 ? -0.829 8.575 0.099 1.00 90.06 204 ILE A N 1
ATOM 1621 C CA . ILE A 1 204 ? -0.439 8.803 -1.296 1.00 90.06 204 ILE A CA 1
ATOM 1622 C C . ILE A 1 204 ? -1.516 9.602 -2.045 1.00 90.06 204 ILE A C 1
ATOM 1624 O O . ILE A 1 204 ? -2.715 9.446 -1.805 1.00 90.06 204 ILE A O 1
ATOM 1628 N N . SER A 1 205 ? -1.095 10.449 -2.981 1.00 91.62 205 SER A N 1
ATOM 1629 C CA . SER A 1 205 ? -1.993 11.193 -3.864 1.00 91.62 205 SER A CA 1
ATOM 1630 C C . SER A 1 205 ? -2.608 10.266 -4.909 1.00 91.62 205 SER A C 1
ATOM 1632 O O . SER A 1 205 ? -1.913 9.484 -5.556 1.00 91.62 205 SER A O 1
ATOM 1634 N N . ASN A 1 206 ? -3.916 10.395 -5.141 1.00 93.12 206 ASN A N 1
ATOM 1635 C CA . ASN A 1 206 ? -4.617 9.694 -6.220 1.00 93.12 206 ASN A CA 1
ATOM 1636 C C . ASN A 1 206 ? -5.101 10.616 -7.350 1.00 93.12 206 ASN A C 1
ATOM 1638 O O . ASN A 1 206 ? -5.813 10.172 -8.256 1.00 93.12 206 ASN A O 1
ATOM 1642 N N . GLU A 1 207 ? -4.701 11.888 -7.345 1.00 93.69 207 GLU A N 1
ATOM 1643 C CA . GLU A 1 207 ? -5.194 12.889 -8.298 1.00 93.69 207 GLU A CA 1
ATOM 1644 C C . GLU A 1 207 ? -4.826 12.556 -9.747 1.00 93.69 207 GLU A C 1
ATOM 1646 O O . GLU A 1 207 ? -5.633 12.710 -10.667 1.00 93.69 207 GLU A O 1
ATOM 1651 N N . LYS A 1 208 ? -3.634 12.000 -9.968 1.00 94.12 208 LYS A N 1
ATOM 1652 C CA . LYS A 1 208 ? -3.208 11.551 -11.295 1.00 94.12 208 LYS A CA 1
ATOM 1653 C C . LYS A 1 208 ? -4.042 10.376 -11.805 1.00 94.12 208 LYS A C 1
ATOM 1655 O O . LYS A 1 208 ? -4.428 10.377 -12.974 1.00 94.12 208 LYS A O 1
ATOM 1660 N N . ALA A 1 209 ? -4.366 9.412 -10.940 1.00 94.62 209 ALA A N 1
ATOM 1661 C CA . ALA A 1 209 ? -5.234 8.290 -11.290 1.00 94.62 209 ALA A CA 1
ATOM 1662 C C . ALA A 1 209 ? -6.647 8.777 -11.647 1.00 94.62 209 ALA A C 1
ATOM 1664 O O . ALA A 1 209 ? -7.162 8.424 -12.708 1.00 94.62 209 ALA A O 1
ATOM 1665 N N . LYS A 1 210 ? -7.235 9.667 -10.836 1.00 95.00 210 LYS A N 1
ATOM 1666 C CA . LYS A 1 210 ? -8.527 10.308 -11.138 1.00 95.00 210 LYS A CA 1
ATOM 1667 C C . LYS A 1 210 ? -8.496 11.039 -12.480 1.00 95.00 210 LYS A C 1
ATOM 1669 O O . LYS A 1 210 ? -9.395 10.870 -13.296 1.00 95.00 210 LYS A O 1
ATOM 1674 N N . LYS A 1 211 ? -7.445 11.819 -12.744 1.00 95.62 211 LYS A N 1
ATOM 1675 C CA . LYS A 1 211 ? -7.315 12.619 -13.970 1.00 95.62 211 LYS A CA 1
ATOM 1676 C C . LYS A 1 211 ? -7.150 11.768 -15.230 1.00 95.62 211 LYS A C 1
ATOM 1678 O O . LYS A 1 211 ? -7.781 12.061 -16.240 1.00 95.62 211 LYS A O 1
ATOM 1683 N N . ILE A 1 212 ? -6.277 10.761 -15.195 1.00 96.19 212 ILE A N 1
ATOM 1684 C CA . ILE A 1 212 ? -5.916 9.969 -16.381 1.00 96.19 212 ILE A CA 1
ATOM 1685 C C . ILE A 1 212 ? -6.937 8.862 -16.639 1.00 96.19 212 ILE A C 1
ATOM 1687 O O . ILE A 1 212 ? -7.318 8.634 -17.784 1.00 96.19 212 ILE A O 1
ATOM 1691 N N . LEU A 1 213 ? -7.365 8.167 -15.584 1.00 95.19 213 LEU A N 1
ATOM 1692 C CA . LEU A 1 213 ? -8.210 6.978 -15.693 1.00 95.19 213 LEU A CA 1
ATOM 1693 C C . LEU A 1 213 ? -9.692 7.283 -15.482 1.00 95.19 213 LEU A C 1
ATOM 1695 O O . LEU A 1 213 ? -10.507 6.377 -15.613 1.00 95.19 213 LEU A O 1
ATOM 1699 N N . GLN A 1 214 ? -10.040 8.523 -15.110 1.00 96.19 214 GLN A N 1
ATOM 1700 C CA . GLN A 1 214 ? -11.381 8.867 -14.617 1.00 96.19 214 GLN A CA 1
ATOM 1701 C C . GLN A 1 214 ? -11.794 7.962 -13.447 1.00 96.19 214 GLN A C 1
ATOM 1703 O O . GLN A 1 214 ? -12.970 7.662 -13.247 1.00 96.19 214 GLN A O 1
ATOM 1708 N N . TRP A 1 215 ? -10.796 7.495 -12.691 1.00 95.31 215 TRP A N 1
ATOM 1709 C CA . TRP A 1 215 ? -10.989 6.541 -11.616 1.00 95.31 215 TRP A CA 1
ATOM 1710 C C . TRP A 1 215 ? -11.689 7.200 -10.432 1.00 95.31 215 TRP A C 1
ATOM 1712 O O . TRP A 1 215 ? -11.364 8.326 -10.058 1.00 95.31 215 TRP A O 1
ATOM 1722 N N . GLN A 1 216 ? -12.625 6.471 -9.834 1.00 94.75 216 GLN A N 1
ATOM 1723 C CA . GLN A 1 216 ? -13.282 6.843 -8.591 1.00 94.75 216 GLN A CA 1
ATOM 1724 C C . GLN A 1 216 ? -12.994 5.738 -7.570 1.00 94.75 216 GLN A C 1
ATOM 1726 O O . GLN A 1 216 ? -13.415 4.601 -7.804 1.00 94.75 216 GLN A O 1
ATOM 1731 N N . PRO A 1 217 ? -12.248 6.020 -6.484 1.00 92.38 217 PRO A N 1
ATOM 1732 C CA . PRO A 1 217 ? -12.040 5.033 -5.436 1.00 92.38 217 PRO A CA 1
ATOM 1733 C C . PRO A 1 217 ? -13.371 4.681 -4.776 1.00 92.38 217 PRO A C 1
ATOM 1735 O O . PRO A 1 217 ? -14.218 5.553 -4.570 1.00 92.38 217 PRO A O 1
ATOM 1738 N N . THR A 1 218 ? -13.528 3.418 -4.389 1.00 94.50 218 THR A N 1
ATOM 1739 C CA . THR A 1 218 ? -14.606 3.016 -3.486 1.00 94.50 218 THR A CA 1
ATOM 1740 C C . THR A 1 218 ? -14.486 3.818 -2.185 1.00 94.50 218 THR A C 1
ATOM 1742 O O . THR A 1 218 ? -13.388 3.878 -1.622 1.00 94.50 218 THR A O 1
ATOM 1745 N N . PRO A 1 219 ? -15.568 4.448 -1.691 1.00 94.25 219 PRO A N 1
ATOM 1746 C CA . PRO A 1 219 ? -15.547 5.120 -0.399 1.00 94.25 219 PRO A CA 1
ATOM 1747 C C . PRO A 1 219 ? -15.083 4.171 0.711 1.00 94.25 219 PRO A C 1
ATOM 1749 O O . PRO A 1 219 ? -15.541 3.031 0.786 1.00 94.25 219 PRO A O 1
ATOM 1752 N N . LEU A 1 220 ? -14.203 4.642 1.599 1.00 92.94 220 LEU A N 1
ATOM 1753 C CA . LEU A 1 220 ? -13.598 3.798 2.636 1.00 92.94 220 LEU A CA 1
ATOM 1754 C C . LEU A 1 220 ? -14.651 3.096 3.510 1.00 92.94 220 LEU A C 1
ATOM 1756 O O . LEU A 1 220 ? -14.550 1.894 3.736 1.00 92.94 220 LEU A O 1
ATOM 1760 N N . GLN A 1 221 ? -15.706 3.811 3.916 1.00 94.75 221 GLN A N 1
ATOM 1761 C CA . GLN A 1 221 ? -16.814 3.237 4.689 1.00 94.75 221 GLN A CA 1
ATOM 1762 C C . GLN A 1 221 ? -17.491 2.060 3.969 1.00 94.75 221 GLN A C 1
ATOM 1764 O O . GLN A 1 221 ? -17.858 1.075 4.602 1.00 94.75 221 GLN A O 1
ATOM 1769 N N . GLU A 1 222 ? -17.655 2.138 2.647 1.00 95.75 222 GLU A N 1
ATOM 1770 C CA . GLU A 1 222 ? -18.264 1.063 1.859 1.00 95.75 222 GLU A CA 1
ATOM 1771 C C . GLU A 1 222 ? -17.357 -0.175 1.827 1.00 95.75 222 GLU A C 1
ATOM 1773 O O . GLU A 1 222 ? -17.826 -1.291 2.064 1.00 95.75 222 GLU A O 1
ATOM 1778 N N . ALA A 1 223 ? -16.050 0.023 1.623 1.00 95.50 223 ALA A N 1
ATOM 1779 C CA . ALA A 1 223 ? -15.062 -1.053 1.679 1.00 95.50 223 ALA A CA 1
ATOM 1780 C C . ALA A 1 223 ? -15.009 -1.712 3.070 1.00 95.50 223 ALA A C 1
ATOM 1782 O O . ALA A 1 223 ? -15.002 -2.942 3.169 1.00 95.50 223 ALA A O 1
ATOM 1783 N N . ILE A 1 224 ? -15.056 -0.915 4.144 1.00 96.31 224 ILE A N 1
ATOM 1784 C CA . ILE A 1 224 ? -15.137 -1.397 5.531 1.00 96.31 224 ILE A CA 1
ATOM 1785 C C . ILE A 1 224 ? -16.399 -2.238 5.731 1.00 96.31 224 ILE A C 1
ATOM 1787 O O . ILE A 1 224 ? -16.300 -3.381 6.171 1.00 96.31 224 ILE A O 1
ATOM 1791 N N . CYS A 1 225 ? -17.575 -1.729 5.354 1.00 96.75 225 CYS A N 1
ATOM 1792 C CA . CYS A 1 225 ? -18.837 -2.461 5.476 1.00 96.75 225 CYS A CA 1
ATOM 1793 C C . CYS A 1 225 ? -18.807 -3.793 4.715 1.00 96.75 225 CYS A C 1
ATOM 1795 O O . CYS A 1 225 ? -19.235 -4.821 5.244 1.00 96.75 225 CYS A O 1
ATOM 1797 N N . SER A 1 226 ? -18.281 -3.802 3.486 1.00 97.19 226 SER A N 1
ATOM 1798 C CA . SER A 1 226 ? -18.127 -5.031 2.703 1.00 97.19 226 SER A CA 1
ATOM 1799 C C . SER A 1 226 ? -17.193 -6.030 3.390 1.00 97.19 226 SER A C 1
ATOM 1801 O O . SER A 1 226 ? -17.484 -7.225 3.409 1.00 97.19 226 SER A O 1
ATOM 1803 N N . THR A 1 227 ? -16.091 -5.554 3.969 1.00 96.81 227 THR A N 1
ATOM 1804 C CA . THR A 1 227 ? -15.089 -6.399 4.633 1.00 96.81 227 THR A CA 1
ATOM 1805 C C . THR A 1 227 ? -15.616 -6.962 5.955 1.00 96.81 227 THR A C 1
ATOM 1807 O O . THR A 1 227 ? -15.496 -8.158 6.199 1.00 96.81 227 THR A O 1
ATOM 1810 N N . VAL A 1 228 ? -16.299 -6.149 6.769 1.00 97.31 228 VAL A N 1
ATOM 1811 C CA . VAL A 1 228 ? -16.982 -6.616 7.988 1.00 97.31 228 VAL A CA 1
ATOM 1812 C C . VAL A 1 228 ? -18.018 -7.685 7.655 1.00 97.31 228 VAL A C 1
ATOM 1814 O O . VAL A 1 228 ? -18.090 -8.712 8.328 1.00 97.31 228 VAL A O 1
ATOM 1817 N N . ASN A 1 229 ? -18.814 -7.468 6.603 1.00 97.19 229 ASN A N 1
ATOM 1818 C CA . ASN A 1 229 ? -19.813 -8.439 6.165 1.00 97.19 229 ASN A CA 1
ATOM 1819 C C . ASN A 1 229 ? -19.181 -9.748 5.676 1.00 97.19 229 ASN A C 1
ATOM 1821 O O . ASN A 1 229 ? -19.748 -10.806 5.930 1.00 97.19 229 ASN A O 1
ATOM 1825 N N . TRP A 1 230 ? -18.017 -9.693 5.024 1.00 97.50 230 TRP A N 1
ATOM 1826 C CA . TRP A 1 230 ? -17.276 -10.885 4.607 1.00 97.50 230 TRP A CA 1
ATOM 1827 C C . TRP A 1 230 ? -16.893 -11.774 5.798 1.00 97.50 230 TRP A C 1
ATOM 1829 O O . TRP A 1 230 ? -17.100 -12.985 5.753 1.00 97.50 230 TRP A O 1
ATOM 1839 N N . TYR A 1 231 ? -16.425 -11.170 6.894 1.00 96.88 231 TYR A N 1
ATOM 1840 C CA . TYR A 1 231 ? -16.051 -11.877 8.125 1.00 96.88 231 TYR A CA 1
ATOM 1841 C C . TYR A 1 231 ? -17.233 -12.278 9.023 1.00 96.88 231 TYR A C 1
ATOM 1843 O O . TYR A 1 231 ? -17.015 -12.805 10.111 1.00 96.88 231 TYR A O 1
ATOM 1851 N N . LYS A 1 232 ? -18.487 -12.056 8.602 1.00 95.00 232 LYS A N 1
ATOM 1852 C CA . LYS A 1 232 ? -19.652 -12.652 9.285 1.00 95.00 232 LYS A CA 1
ATOM 1853 C C . LYS A 1 232 ? -19.771 -14.153 9.027 1.00 95.00 232 LYS A C 1
ATOM 1855 O O . LYS A 1 232 ? -20.459 -14.835 9.781 1.00 95.00 232 LYS A O 1
ATOM 1860 N N . ASP A 1 233 ? -19.145 -14.643 7.962 1.00 96.56 233 ASP A N 1
ATOM 1861 C CA . ASP A 1 233 ? -19.051 -16.066 7.667 1.00 96.56 233 ASP A CA 1
ATOM 1862 C C . ASP A 1 233 ? -17.834 -16.672 8.383 1.00 96.56 233 ASP A C 1
ATOM 1864 O O . ASP A 1 233 ? -16.699 -16.215 8.213 1.00 96.56 233 ASP A O 1
ATOM 1868 N N . GLU A 1 234 ? -18.073 -17.709 9.181 1.00 96.25 234 GLU A N 1
ATOM 1869 C CA . GLU A 1 234 ? -17.041 -18.407 9.948 1.00 96.25 234 GLU A CA 1
ATOM 1870 C C . GLU A 1 234 ? -15.998 -19.076 9.035 1.00 96.25 234 GLU A C 1
ATOM 1872 O O . GLU A 1 234 ? -14.816 -19.104 9.377 1.00 96.25 234 GLU A O 1
ATOM 1877 N N . GLU A 1 235 ? -16.385 -19.553 7.844 1.00 96.94 235 GLU A N 1
ATOM 1878 C CA . GLU A 1 235 ? -15.437 -20.151 6.890 1.00 96.94 235 GLU A CA 1
ATOM 1879 C C . GLU A 1 235 ? -14.402 -19.123 6.411 1.00 96.94 235 GLU A C 1
ATOM 1881 O O . GLU A 1 235 ? -13.220 -19.439 6.250 1.00 96.94 235 GLU A O 1
ATOM 1886 N N . ASN A 1 236 ? -14.819 -17.864 6.256 1.00 96.62 236 ASN A N 1
ATOM 1887 C CA . ASN A 1 236 ? -13.938 -16.771 5.852 1.00 96.62 236 ASN A CA 1
ATOM 1888 C C . ASN A 1 236 ? -12.980 -16.362 6.974 1.00 96.62 236 ASN A C 1
ATOM 1890 O O . ASN A 1 236 ? -11.813 -16.068 6.714 1.00 96.62 236 ASN A O 1
ATOM 1894 N N . VAL A 1 237 ? -13.449 -16.380 8.224 1.00 95.12 237 VAL A N 1
ATOM 1895 C CA . VAL A 1 237 ? -12.591 -16.160 9.397 1.00 95.12 237 VAL A CA 1
ATOM 1896 C C . VAL A 1 237 ? -11.528 -17.256 9.484 1.00 95.12 237 VAL A C 1
ATOM 1898 O O . VAL A 1 237 ? -10.346 -16.952 9.644 1.00 95.12 237 VAL A O 1
ATOM 1901 N N . GLN A 1 238 ? -11.921 -18.523 9.323 1.00 95.06 238 GLN A N 1
ATOM 1902 C CA . GLN A 1 238 ? -10.998 -19.661 9.343 1.00 95.06 238 GLN A CA 1
ATOM 1903 C C . GLN A 1 238 ? -9.980 -19.599 8.203 1.00 95.06 238 GLN A C 1
ATOM 1905 O O . GLN A 1 238 ? -8.792 -19.833 8.428 1.00 95.06 238 GLN A O 1
ATOM 1910 N N . TYR A 1 239 ? -10.420 -19.233 6.995 1.00 94.50 239 TYR A N 1
ATOM 1911 C CA . TYR A 1 239 ? -9.541 -19.018 5.848 1.00 94.50 239 TYR A CA 1
ATOM 1912 C C . TYR A 1 239 ? -8.429 -18.012 6.165 1.00 94.50 239 TYR A C 1
ATOM 1914 O O . TYR A 1 239 ? -7.249 -18.326 5.993 1.00 94.50 239 TYR A O 1
ATOM 1922 N N . THR A 1 240 ? -8.785 -16.823 6.660 1.00 94.44 240 THR A N 1
ATOM 1923 C CA . THR A 1 240 ? -7.797 -15.783 6.968 1.00 94.44 240 THR A CA 1
ATOM 1924 C C . THR A 1 240 ? -6.903 -16.194 8.136 1.00 94.44 240 THR A C 1
ATOM 1926 O O . THR A 1 240 ? -5.690 -16.018 8.047 1.00 94.44 240 THR A O 1
ATOM 1929 N N . SER A 1 241 ? -7.452 -16.810 9.190 1.00 93.62 241 SER A N 1
ATOM 1930 C CA . SER A 1 241 ? -6.657 -17.343 10.305 1.00 93.62 241 SER A CA 1
ATOM 1931 C C . SER A 1 241 ? -5.592 -18.341 9.838 1.00 93.62 241 SER A C 1
ATOM 1933 O O . SER A 1 241 ? -4.427 -18.180 10.186 1.00 93.62 241 SER A O 1
ATOM 1935 N N . HIS A 1 242 ? -5.939 -19.297 8.968 1.00 94.38 242 HIS A N 1
ATOM 1936 C CA . HIS A 1 242 ? -4.961 -20.247 8.426 1.00 94.38 242 HIS A CA 1
ATOM 1937 C C . HIS A 1 242 ? -3.832 -19.573 7.635 1.00 94.38 242 HIS A C 1
ATOM 1939 O O . HIS A 1 242 ? -2.695 -20.040 7.673 1.00 94.38 242 HIS A O 1
ATOM 1945 N N . LEU A 1 243 ? -4.125 -18.492 6.906 1.00 91.12 243 LEU A N 1
ATOM 1946 C CA . LEU A 1 243 ? -3.099 -17.751 6.172 1.00 91.12 243 LEU A CA 1
ATOM 1947 C C . LEU A 1 243 ? -2.157 -17.001 7.110 1.00 91.12 243 LEU A C 1
ATOM 1949 O O . LEU A 1 243 ? -0.950 -17.011 6.872 1.00 91.12 243 LEU A O 1
ATOM 1953 N N . VAL A 1 244 ? -2.692 -16.381 8.163 1.00 88.75 244 VAL A N 1
ATOM 1954 C CA . VAL A 1 244 ? -1.899 -15.656 9.164 1.00 88.75 244 VAL A CA 1
ATOM 1955 C C . VAL A 1 244 ? -0.977 -16.614 9.918 1.00 88.75 244 VAL A C 1
ATOM 1957 O O . VAL A 1 244 ? 0.213 -16.338 10.019 1.00 88.75 244 VAL A O 1
ATOM 1960 N N . ASP A 1 245 ? -1.488 -17.770 10.346 1.00 88.44 245 ASP A N 1
ATOM 1961 C CA . ASP A 1 245 ? -0.721 -18.774 11.101 1.00 88.44 245 ASP A CA 1
ATOM 1962 C C . ASP A 1 245 ? 0.377 -19.462 10.266 1.00 88.44 245 ASP A C 1
ATOM 1964 O O . ASP A 1 245 ? 1.282 -20.094 10.810 1.00 88.44 245 ASP A O 1
ATOM 1968 N N . SER A 1 246 ? 0.295 -19.372 8.935 1.00 82.88 246 SER A N 1
ATOM 1969 C CA . SER A 1 246 ? 1.251 -19.993 8.007 1.00 82.88 246 SER A CA 1
ATOM 1970 C C . SER A 1 246 ? 2.480 -19.134 7.670 1.00 82.88 246 SER A C 1
ATOM 1972 O O . SER A 1 246 ? 3.324 -19.581 6.888 1.00 82.88 246 SER A O 1
ATOM 1974 N N . ARG A 1 247 ? 2.564 -17.912 8.208 1.00 69.62 247 ARG A N 1
ATOM 1975 C CA . ARG A 1 247 ? 3.638 -16.936 7.951 1.00 69.62 247 ARG A CA 1
ATOM 1976 C C . ARG A 1 247 ? 4.752 -17.009 8.987 1.00 69.62 247 ARG A C 1
ATOM 1978 O O . ARG A 1 247 ? 5.915 -16.832 8.561 1.00 69.62 247 ARG A O 1
#

Foldseek 3Di:
DPVVVVVVVVVPPPDDDPDDPPPLPPAAAAEDADPDQQAQVVLVVVLVVQVRYQEYEYEFAPLLQLQADQVQLVVVPDVQAADPVSSHGDDDPVVNVVSCVVPVVSNSRSVRRNSNVVSCVVVVVSHNYYHYDHDYDDFAQPDQQCLLVVLLVCQVVQHEAEQQAAPDPCSVVLSQLLCVLLPHDHHYDPVDDHPNHPDHSDDHGCVVVCVPVVDDDDPPSVRSNNRSVSVVDVVSVVSSVVSNVVD

InterPro domains:
  IPR036291 NAD(P)-binding domain superfamily [SSF51735] (51-236)